Protein AF-0000000079730759 (afdb_homodimer)

InterPro domains:
  IPR029068 Glyoxalase/Bleomycin resistance protein/Dihydroxybiphenyl dioxygenase [G3DSA:3.10.180.10] (2-113)
  IPR029068 Glyoxalase/Bleomycin resistance protein/Dihydroxybiphenyl dioxygenase [SSF54593] (5-111)

Solvent-accessible surface area (backbone atoms only — not comparable to full-atom values): 12185 Å² total; per-residue (Å²): 107,40,28,37,38,34,29,37,22,69,49,49,69,62,46,53,46,46,41,38,72,73,66,66,28,44,82,62,47,82,49,90,64,29,42,28,29,32,36,82,46,22,37,43,28,41,25,64,36,95,54,59,49,43,51,46,35,48,31,42,33,42,84,36,70,67,59,41,52,52,47,45,66,74,38,51,92,43,39,76,57,71,72,42,75,39,77,87,79,35,29,39,32,34,43,28,51,47,91,80,65,20,44,31,33,44,27,19,67,74,58,92,71,76,86,132,107,42,30,38,37,34,30,37,22,70,50,48,71,62,46,52,47,44,40,37,76,72,66,66,28,44,83,63,47,81,49,90,64,30,42,29,30,30,35,83,46,22,36,41,28,42,26,63,38,95,54,58,47,42,50,45,35,48,30,43,33,42,84,36,69,68,57,43,53,53,49,45,64,74,38,49,92,44,39,77,58,72,70,43,74,38,77,87,78,37,29,41,32,34,43,29,51,47,90,80,65,20,44,31,34,43,26,19,67,73,59,92,70,76,86,130

Nearest PDB structures (foldseek):
  1r9c-assembly1_B  TM=7.526E-01  e=2.523E-07  Mesorhizobium loti
  4iag-assembly1_A-2  TM=7.381E-01  e=6.209E-07  Streptomyces pilosus
  4nb2-assembly1_A  TM=8.004E-01  e=8.565E-07  Staphylococcus aureus subsp. aureus N315
  1lqp-assembly1_B  TM=7.757E-01  e=3.527E-06  Pseudomonas aeruginosa
  3fcd-assembly1_A  TM=3.921E-01  e=2.218E-07  uncultured bacterium

Radius of gyration: 17.25 Å; Cα contacts (8 Å, |Δi|>4): 557; chains: 2; bounding box: 37×49×35 Å

Organism: NCBI:txid1457250

pLDDT: mean 98.35, std 1.17, range [90.5, 98.94]

Structure (mmCIF, N/CA/C/O backbone):
data_AF-0000000079730759-model_v1
#
loop_
_entity.id
_entity.type
_entity.pdbx_description
1 polymer 'Glyoxalase/bleomycin resistance/dioxygenase family protein'
#
loop_
_atom_site.group_PDB
_atom_site.id
_atom_site.type_symbol
_atom_site.label_atom_id
_atom_site.label_alt_id
_atom_site.label_comp_id
_atom_site.label_asym_id
_atom_site.label_entity_id
_atom_site.label_seq_id
_atom_site.pdbx_PDB_ins_code
_atom_site.Cartn_x
_atom_site.Cartn_y
_atom_site.Cartn_z
_atom_site.occupancy
_atom_site.B_iso_or_equiv
_atom_site.auth_seq_id
_atom_site.auth_comp_id
_atom_site.auth_asym_id
_atom_site.auth_atom_id
_atom_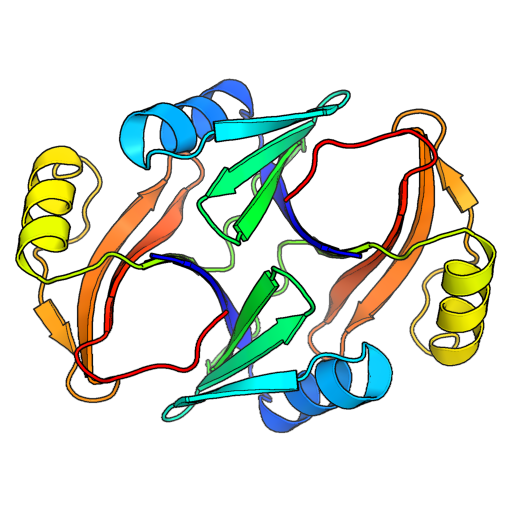site.pdbx_PDB_model_num
ATOM 1 N N . MET A 1 1 ? -1.646 3.861 15.742 1 94.31 1 MET A N 1
ATOM 2 C CA . MET A 1 1 ? -0.936 4.223 14.516 1 94.31 1 MET A CA 1
ATOM 3 C C . MET A 1 1 ? -1.104 3.145 13.453 1 94.31 1 MET A C 1
ATOM 5 O O . MET A 1 1 ? -1.323 1.976 13.781 1 94.31 1 MET A O 1
ATOM 9 N N . SER A 1 2 ? -1.241 3.457 12.18 1 98.12 2 SER A N 1
ATOM 10 C CA . SER A 1 2 ? -1.333 2.518 11.062 1 98.12 2 SER A CA 1
ATOM 11 C C . SER A 1 2 ? -0.897 3.168 9.758 1 98.12 2 SER A C 1
ATOM 13 O O . SER A 1 2 ? -0.742 4.387 9.688 1 98.12 2 SER A O 1
ATOM 15 N N . GLY A 1 3 ? -0.543 2.428 8.852 1 98.69 3 GLY A N 1
ATOM 16 C CA . GLY A 1 3 ? -0.327 2.852 7.477 1 98.69 3 GLY A CA 1
ATOM 17 C C . GLY A 1 3 ? -1.352 2.289 6.512 1 98.69 3 GLY A C 1
ATOM 18 O O . GLY A 1 3 ? -1.763 1.134 6.637 1 98.69 3 GLY A O 1
ATOM 19 N N . ILE A 1 4 ? -1.806 3.051 5.598 1 98.88 4 ILE A N 1
ATOM 20 C CA . ILE A 1 4 ? -2.795 2.676 4.594 1 98.88 4 ILE A CA 1
ATOM 21 C C . ILE A 1 4 ? -2.355 3.18 3.221 1 98.88 4 ILE A C 1
ATOM 23 O O . ILE A 1 4 ? -1.793 4.27 3.105 1 98.88 4 ILE A O 1
ATOM 27 N N . VAL A 1 5 ? -2.611 2.459 2.23 1 98.88 5 VAL A N 1
ATOM 28 C CA . VAL A 1 5 ? -2.441 2.941 0.864 1 98.88 5 VAL A CA 1
ATOM 29 C C . VAL A 1 5 ? -3.807 3.08 0.192 1 98.88 5 VAL A C 1
ATOM 31 O O . VAL A 1 5 ? -4.648 2.184 0.29 1 98.88 5 VAL A O 1
ATOM 34 N N . PHE A 1 6 ? -4.02 4.199 -0.485 1 98.88 6 PHE A N 1
ATOM 35 C CA . PHE A 1 6 ? -5.281 4.41 -1.186 1 98.88 6 PHE A CA 1
ATOM 36 C C . PHE A 1 6 ? -5.059 4.488 -2.691 1 98.88 6 PHE A C 1
ATOM 38 O O . PHE A 1 6 ? -4.082 5.082 -3.148 1 98.88 6 PHE A O 1
ATOM 45 N N . PHE A 1 7 ? -5.988 3.93 -3.398 1 98.88 7 PHE A N 1
ATOM 46 C CA . PHE A 1 7 ? -6.012 4.031 -4.855 1 98.88 7 PHE A CA 1
ATOM 47 C C . PHE A 1 7 ? -7.371 4.516 -5.344 1 98.88 7 PHE A C 1
ATOM 49 O O . PHE A 1 7 ? -8.406 4.113 -4.805 1 98.88 7 PHE A O 1
ATOM 56 N N . GLY A 1 8 ? -7.312 5.355 -6.363 1 98.81 8 GLY A N 1
ATOM 57 C CA . GLY A 1 8 ? -8.539 5.691 -7.062 1 98.81 8 GLY A CA 1
ATOM 58 C C . GLY A 1 8 ? -9.039 4.578 -7.965 1 98.81 8 GLY A C 1
ATOM 59 O O . GLY A 1 8 ? -8.242 3.842 -8.547 1 98.81 8 GLY A O 1
ATOM 60 N N . THR A 1 9 ? -10.297 4.465 -8.125 1 98.88 9 THR A N 1
ATOM 61 C CA . THR A 1 9 ? -10.93 3.52 -9.039 1 98.88 9 THR A CA 1
ATOM 62 C C . THR A 1 9 ? -12.203 4.109 -9.633 1 98.88 9 THR A C 1
ATOM 64 O O . THR A 1 9 ? -12.859 4.938 -9.008 1 98.88 9 THR A O 1
ATOM 67 N N . THR A 1 10 ? -12.562 3.668 -10.812 1 98.75 10 THR A N 1
ATOM 68 C CA . THR A 1 10 ? -13.781 4.141 -11.461 1 98.75 10 THR A CA 1
ATOM 69 C C . THR A 1 10 ? -14.953 3.207 -11.164 1 98.75 10 THR A C 1
ATOM 71 O O . THR A 1 10 ? -16.109 3.527 -11.469 1 98.75 10 THR A O 1
ATOM 74 N N . ASP A 1 11 ? -14.695 2.055 -10.625 1 98.75 11 ASP A N 1
ATOM 75 C CA . ASP A 1 11 ? -15.719 1.065 -10.297 1 98.75 11 ASP A CA 1
ATOM 76 C C . ASP A 1 11 ? -15.406 0.364 -8.977 1 98.75 11 ASP A C 1
ATOM 78 O O . ASP A 1 11 ? -14.922 -0.77 -8.969 1 98.75 11 ASP A O 1
ATOM 82 N N . ARG A 1 12 ? -15.805 1.007 -7.91 1 98.81 12 ARG A N 1
ATOM 83 C CA . ARG A 1 12 ? -15.438 0.578 -6.562 1 98.81 12 ARG A CA 1
ATOM 84 C C . ARG A 1 12 ? -16.047 -0.779 -6.238 1 98.81 12 ARG A C 1
ATOM 86 O O . ARG A 1 12 ? -15.383 -1.653 -5.684 1 98.81 12 ARG A O 1
ATOM 93 N N . ALA A 1 13 ? -17.281 -0.963 -6.602 1 98.81 13 ALA A N 1
ATOM 94 C CA . ALA A 1 13 ? -17.953 -2.225 -6.305 1 98.81 13 ALA A CA 1
ATOM 95 C C . ALA A 1 13 ? -17.219 -3.402 -6.93 1 98.81 13 ALA A C 1
ATOM 97 O O . ALA A 1 13 ? -17 -4.426 -6.277 1 98.81 13 ALA A O 1
ATOM 98 N N . ARG A 1 14 ? -16.797 -3.266 -8.172 1 98.81 14 ARG A N 1
ATOM 99 C CA . ARG A 1 14 ? -16.125 -4.332 -8.914 1 98.81 14 ARG A CA 1
ATOM 100 C C . ARG A 1 14 ? -14.766 -4.656 -8.32 1 98.81 14 ARG A C 1
ATOM 102 O O . ARG A 1 14 ? -14.414 -5.824 -8.156 1 98.81 14 ARG A O 1
ATOM 109 N N . ILE A 1 15 ? -13.969 -3.656 -7.98 1 98.88 15 ILE A N 1
ATOM 110 C CA . ILE A 1 15 ? -12.617 -3.881 -7.48 1 98.88 15 ILE A CA 1
ATOM 111 C C . ILE A 1 15 ? -12.68 -4.457 -6.066 1 98.88 15 ILE A C 1
ATOM 113 O O . ILE A 1 15 ? -11.906 -5.352 -5.719 1 98.88 15 ILE A O 1
ATOM 117 N N . VAL A 1 16 ? -13.586 -3.957 -5.234 1 98.88 16 VAL A N 1
ATOM 118 C CA . VAL A 1 16 ? -13.75 -4.465 -3.877 1 98.88 16 VAL A CA 1
ATOM 119 C C . VAL A 1 16 ? -14.172 -5.93 -3.92 1 98.88 16 VAL A C 1
ATOM 121 O O . VAL A 1 16 ? -13.633 -6.762 -3.186 1 98.88 16 VAL A O 1
ATOM 124 N N . GLU A 1 17 ? -15.094 -6.23 -4.812 1 98.88 17 GLU A N 1
ATOM 125 C CA . GLU A 1 17 ? -15.539 -7.613 -4.973 1 98.88 17 GLU A CA 1
ATOM 126 C C . GLU A 1 17 ? -14.383 -8.523 -5.371 1 98.88 17 GLU A C 1
ATOM 128 O O . GLU A 1 17 ? -14.242 -9.633 -4.844 1 98.88 17 GLU A O 1
ATOM 133 N N . PHE A 1 18 ? -13.578 -8.07 -6.25 1 98.94 18 PHE A N 1
ATOM 134 C CA . PHE A 1 18 ? -12.445 -8.859 -6.711 1 98.94 18 PHE A CA 1
ATOM 135 C C . PHE A 1 18 ? -11.5 -9.188 -5.559 1 98.94 18 PHE A C 1
ATOM 137 O O . PHE A 1 18 ? -11.164 -10.352 -5.332 1 98.94 18 PHE A O 1
ATOM 144 N N . TYR A 1 19 ? -11.094 -8.203 -4.785 1 98.94 19 TYR A N 1
ATOM 145 C CA . TYR A 1 19 ? -10.109 -8.414 -3.73 1 98.94 19 TYR A CA 1
ATOM 146 C C . TYR A 1 19 ? -10.703 -9.219 -2.582 1 98.94 19 TYR A C 1
ATOM 148 O O . TYR A 1 19 ? -10 -10 -1.936 1 98.94 19 TYR A O 1
ATOM 156 N N . THR A 1 20 ? -12.039 -9.07 -2.324 1 98.94 20 THR A N 1
ATOM 157 C CA . THR A 1 20 ? -12.641 -9.789 -1.209 1 98.94 20 THR A CA 1
ATOM 158 C C . THR A 1 20 ? -12.953 -11.234 -1.599 1 98.94 20 THR A C 1
ATOM 160 O O . THR A 1 20 ? -12.727 -12.156 -0.813 1 98.94 20 THR A O 1
ATOM 163 N N . GLU A 1 21 ? -13.352 -11.461 -2.842 1 98.62 21 GLU A N 1
ATOM 164 C CA . GLU A 1 21 ? -13.82 -12.781 -3.236 1 98.62 21 GLU A CA 1
ATOM 165 C C . GLU A 1 21 ? -12.688 -13.617 -3.828 1 98.62 21 GLU A C 1
ATOM 167 O O . GLU A 1 21 ? -12.695 -14.844 -3.729 1 98.62 21 GLU A O 1
ATOM 172 N N . ARG A 1 22 ? -11.711 -12.906 -4.426 1 98.56 22 ARG A N 1
ATOM 173 C CA . ARG A 1 22 ? -10.711 -13.656 -5.184 1 98.56 22 ARG A CA 1
ATOM 174 C C . ARG A 1 22 ? -9.375 -13.68 -4.453 1 98.56 22 ARG A C 1
ATOM 176 O O . ARG A 1 22 ? -8.586 -14.609 -4.613 1 98.56 22 ARG A O 1
ATOM 183 N N . LEU A 1 23 ? -9.148 -12.641 -3.629 1 98.69 23 LEU A N 1
ATOM 184 C CA . LEU A 1 23 ? -7.832 -12.547 -3.004 1 98.69 23 LEU A CA 1
ATOM 185 C C . LEU A 1 23 ? -7.949 -12.562 -1.483 1 98.69 23 LEU A C 1
ATOM 187 O O . LEU A 1 23 ? -6.98 -12.281 -0.777 1 98.69 23 LEU A O 1
ATOM 191 N N . ASP A 1 24 ? -9.117 -12.789 -0.923 1 98.44 24 ASP A N 1
ATOM 192 C CA . ASP A 1 24 ? -9.398 -13.102 0.476 1 98.44 24 ASP A CA 1
ATOM 193 C C . ASP A 1 24 ? -9.156 -11.883 1.369 1 98.44 24 ASP A C 1
ATOM 195 O O . ASP A 1 24 ? -8.742 -12.031 2.521 1 98.44 24 ASP A O 1
ATOM 199 N N . PHE A 1 25 ? -9.266 -10.711 0.785 1 98.81 25 PHE A N 1
ATOM 200 C CA . PHE A 1 25 ? -9.328 -9.523 1.629 1 98.81 25 PHE A CA 1
ATOM 201 C C . PHE A 1 25 ? -10.672 -9.445 2.35 1 98.81 25 PHE A C 1
ATOM 203 O O . PHE A 1 25 ? -11.617 -10.133 1.982 1 98.81 25 PHE A O 1
ATOM 210 N N . SER A 1 26 ? -10.719 -8.633 3.434 1 98.75 26 SER A N 1
ATOM 211 C CA . SER A 1 26 ? -11.969 -8.305 4.121 1 98.75 26 SER A CA 1
ATOM 212 C C . SER A 1 26 ? -12.156 -6.797 4.238 1 98.75 26 SER A C 1
ATOM 214 O O . SER A 1 26 ? -11.18 -6.039 4.172 1 98.75 26 SER A O 1
ATOM 216 N N . VAL A 1 27 ? -13.367 -6.371 4.383 1 98.81 27 VAL A N 1
ATOM 217 C CA . VAL A 1 27 ? -13.625 -4.953 4.586 1 98.81 27 VAL A CA 1
ATOM 218 C C . VAL A 1 27 ? -13.227 -4.547 6.004 1 98.81 27 VAL A C 1
ATOM 220 O O . VAL A 1 27 ? -13.719 -5.117 6.98 1 98.81 27 VAL A O 1
ATOM 223 N N . TRP A 1 28 ? -12.375 -3.654 6.102 1 98.81 28 TRP A N 1
ATOM 224 C CA . TRP A 1 28 ? -11.938 -3.125 7.391 1 98.81 28 TRP A CA 1
ATOM 225 C C . TRP A 1 28 ? -12.797 -1.93 7.801 1 98.81 28 TRP A C 1
ATOM 227 O O . TRP A 1 28 ? -13.297 -1.873 8.93 1 98.81 28 TRP A O 1
ATOM 237 N N . LEU A 1 29 ? -13.031 -1.01 6.867 1 98.56 29 LEU A N 1
ATOM 238 C CA . LEU A 1 29 ? -13.781 0.215 7.133 1 98.56 29 LEU A CA 1
ATOM 239 C C . LEU A 1 29 ? -14.445 0.731 5.867 1 98.56 29 LEU A C 1
ATOM 241 O O . LEU A 1 29 ? -13.812 0.804 4.809 1 98.56 29 LEU A O 1
ATOM 245 N N . GLU A 1 30 ? -15.719 1.038 5.953 1 98.12 30 GLU A N 1
ATOM 246 C CA . GLU A 1 30 ? -16.438 1.697 4.871 1 98.12 30 GLU A CA 1
ATOM 247 C C . GLU A 1 30 ? -16.547 3.199 5.113 1 98.12 30 GLU A C 1
ATOM 249 O O . GLU A 1 30 ? -16.891 3.633 6.215 1 98.12 30 GLU A O 1
ATOM 254 N N . GLN A 1 31 ? -16.188 3.949 4.152 1 97.44 31 GLN A N 1
ATOM 255 C CA . GLN A 1 31 ? -16.344 5.398 4.164 1 97.44 31 GLN A CA 1
ATOM 256 C C . GLN A 1 31 ? -17.094 5.883 2.924 1 97.44 31 GLN A C 1
ATOM 258 O O . GLN A 1 31 ? -17.281 5.129 1.968 1 97.44 31 GLN A O 1
ATOM 263 N N . PRO A 1 32 ? -17.641 7.082 3.01 1 97 32 PRO A N 1
ATOM 264 C CA . PRO A 1 32 ? -18.312 7.586 1.815 1 97 32 PRO A CA 1
ATOM 265 C C . PRO A 1 32 ? -17.422 7.57 0.575 1 97 32 PRO A C 1
ATOM 267 O O . PRO A 1 32 ? -16.406 8.273 0.531 1 97 32 PRO A O 1
ATOM 270 N N . GLY A 1 33 ? -17.75 6.684 -0.427 1 98.06 33 GLY A N 1
ATOM 271 C CA . GLY A 1 33 ? -17.031 6.633 -1.69 1 98.06 33 GLY A CA 1
ATOM 272 C C . GLY A 1 33 ? -15.703 5.918 -1.589 1 98.06 33 GLY A C 1
ATOM 273 O O . GLY A 1 33 ? -14.883 5.992 -2.508 1 98.06 33 GLY A O 1
ATOM 274 N N . CYS A 1 34 ? -15.469 5.281 -0.5 1 98.75 34 CYS A N 1
ATOM 275 C CA . CYS A 1 34 ? -14.172 4.645 -0.282 1 98.75 34 CYS A CA 1
ATOM 276 C C . CYS A 1 34 ? -14.312 3.41 0.597 1 98.75 34 CYS A C 1
ATOM 278 O O . CYS A 1 34 ? -15.008 3.441 1.613 1 98.75 34 CYS A O 1
ATOM 280 N N . THR A 1 35 ? -13.742 2.291 0.22 1 98.88 35 THR A N 1
ATOM 281 C CA . THR A 1 35 ? -13.703 1.061 1.004 1 98.88 35 THR A CA 1
ATOM 282 C C . THR A 1 35 ? -12.266 0.673 1.335 1 98.88 35 THR A C 1
ATOM 284 O O . THR A 1 35 ? -11.445 0.502 0.435 1 98.88 35 THR A O 1
ATOM 287 N N . ILE A 1 36 ? -11.938 0.605 2.586 1 98.94 36 ILE A N 1
ATOM 288 C CA . ILE A 1 36 ? -10.617 0.151 3.018 1 98.94 36 ILE A CA 1
ATOM 289 C C . ILE A 1 36 ? -10.664 -1.344 3.326 1 98.94 36 ILE A C 1
ATOM 291 O O . ILE A 1 36 ? -11.453 -1.788 4.16 1 98.94 36 ILE A O 1
ATOM 295 N N . LEU A 1 37 ? -9.836 -2.074 2.682 1 98.94 37 LEU A N 1
ATOM 296 C CA . LEU A 1 37 ? -9.734 -3.521 2.838 1 98.94 37 LEU A CA 1
ATOM 297 C C . LEU A 1 37 ? -8.516 -3.896 3.664 1 98.94 37 LEU A C 1
ATOM 299 O O . LEU A 1 37 ? -7.551 -3.131 3.738 1 98.94 37 LEU A O 1
ATOM 303 N N . GLU A 1 38 ? -8.609 -5.074 4.25 1 98.88 38 GLU A N 1
ATOM 304 C CA . GLU A 1 38 ? -7.52 -5.621 5.059 1 98.88 38 GLU A CA 1
ATOM 305 C C . GLU A 1 38 ? -7.113 -7.008 4.57 1 98.88 38 GLU A C 1
ATOM 307 O O . GLU A 1 38 ? -7.969 -7.844 4.273 1 98.88 38 GLU A O 1
ATOM 312 N N . TYR A 1 39 ? -5.902 -7.215 4.371 1 98.75 39 TYR A N 1
ATOM 313 C CA . TYR A 1 39 ? -5.277 -8.523 4.234 1 98.75 39 TYR A CA 1
ATOM 314 C C . TYR A 1 39 ? -4.082 -8.664 5.172 1 98.75 39 TYR A C 1
ATOM 316 O O . TYR A 1 39 ? -3.014 -8.109 4.91 1 98.75 39 TYR A O 1
ATOM 324 N N . ASP A 1 40 ? -4.285 -9.461 6.242 1 97.94 40 ASP A N 1
ATOM 325 C CA . ASP A 1 40 ? -3.258 -9.578 7.273 1 97.94 40 ASP A CA 1
ATOM 326 C C . ASP A 1 40 ? -2.82 -8.203 7.777 1 97.94 40 ASP A C 1
ATOM 328 O O . ASP A 1 40 ? -3.635 -7.445 8.305 1 97.94 40 ASP A O 1
ATOM 332 N N . ASN A 1 41 ? -1.608 -7.793 7.465 1 98.5 41 ASN A N 1
ATOM 333 C CA . ASN A 1 41 ? -1.093 -6.516 7.945 1 98.5 41 ASN A CA 1
ATOM 334 C C . ASN A 1 41 ? -1.514 -5.367 7.035 1 98.5 41 ASN A C 1
ATOM 336 O O . ASN A 1 41 ? -1.432 -4.199 7.426 1 98.5 41 ASN A O 1
ATOM 340 N N . LEU A 1 42 ? -1.905 -5.598 5.859 1 98.88 42 LEU A N 1
ATOM 341 C CA . LEU A 1 42 ? -2.031 -4.586 4.816 1 98.88 42 LEU A CA 1
ATOM 342 C C . LEU A 1 42 ? -3.426 -3.971 4.82 1 98.88 42 LEU A C 1
ATOM 344 O O . LEU A 1 42 ? -4.426 -4.688 4.793 1 98.88 42 LEU A O 1
ATOM 348 N N . LEU A 1 43 ? -3.461 -2.693 4.883 1 98.94 43 LEU A N 1
ATOM 349 C CA . LEU A 1 43 ? -4.672 -1.925 4.617 1 98.94 43 LEU A CA 1
ATOM 350 C C . LEU A 1 43 ? -4.574 -1.199 3.281 1 98.94 43 LEU A C 1
ATOM 352 O O . LEU A 1 43 ? -3.609 -0.47 3.035 1 98.94 43 LEU A O 1
ATOM 356 N N . VAL A 1 44 ? -5.582 -1.436 2.428 1 98.94 44 VAL A N 1
ATOM 357 C CA . VAL A 1 44 ? -5.637 -0.763 1.134 1 98.94 44 VAL A CA 1
ATOM 358 C C . VAL A 1 44 ? -7.047 -0.231 0.888 1 98.94 44 VAL A C 1
ATOM 360 O O . VAL A 1 44 ? -8.023 -0.966 1.027 1 98.94 44 VAL A O 1
ATOM 363 N N . GLY A 1 45 ? -7.105 0.994 0.566 1 98.94 45 GLY A N 1
ATOM 364 C CA . GLY A 1 45 ? -8.383 1.623 0.261 1 98.94 45 GLY A CA 1
ATOM 365 C C . GLY A 1 45 ? -8.594 1.84 -1.225 1 98.94 45 GLY A C 1
ATOM 366 O O . GLY A 1 45 ? -7.672 2.217 -1.945 1 98.94 45 GLY A O 1
ATOM 367 N N . PHE A 1 46 ? -9.766 1.556 -1.659 1 98.94 46 PHE A N 1
ATOM 368 C CA . PHE A 1 46 ? -10.203 1.889 -3.01 1 98.94 46 PHE A CA 1
ATOM 369 C C . PHE A 1 46 ? -11.289 2.963 -2.979 1 98.94 46 PHE A C 1
ATOM 371 O O . PHE A 1 46 ? -12.352 2.762 -2.395 1 98.94 46 PHE A O 1
ATOM 378 N N . CYS A 1 47 ? -11.039 4.098 -3.611 1 98.81 47 CYS A N 1
ATOM 379 C CA . CYS A 1 47 ? -11.906 5.262 -3.551 1 98.81 47 CYS A CA 1
ATOM 380 C C . CYS A 1 47 ? -12.398 5.652 -4.941 1 98.81 47 CYS A C 1
ATOM 382 O O . CYS A 1 47 ? -11.625 5.645 -5.898 1 98.81 47 CYS A O 1
ATOM 384 N N . GLU A 1 48 ? -13.617 6.016 -5.023 1 98.69 48 GLU A N 1
ATOM 385 C CA . GLU A 1 48 ? -14.195 6.434 -6.297 1 98.69 48 GLU A CA 1
ATOM 386 C C . GLU A 1 48 ? -13.516 7.691 -6.832 1 98.69 48 GLU A C 1
ATOM 388 O O . GLU A 1 48 ? -13.414 8.695 -6.121 1 98.69 48 GLU A O 1
ATOM 393 N N . ARG A 1 49 ? -13.008 7.531 -8.008 1 98.56 49 ARG A N 1
ATOM 394 C CA . ARG A 1 49 ? -12.398 8.641 -8.734 1 98.56 49 ARG A CA 1
ATOM 395 C C . ARG A 1 49 ? -12.781 8.609 -10.211 1 98.56 49 ARG A C 1
ATOM 397 O O . ARG A 1 49 ? -13.438 7.664 -10.664 1 98.56 49 ARG A O 1
ATOM 404 N N . GLU A 1 50 ? -12.422 9.664 -10.961 1 98.19 50 GLU A N 1
ATOM 405 C CA . GLU A 1 50 ? -12.734 9.773 -12.383 1 98.19 50 GLU A CA 1
ATOM 406 C C . GLU A 1 50 ? -11.867 8.836 -13.219 1 98.19 50 GLU A C 1
ATOM 408 O O . GLU A 1 50 ? -12.234 8.461 -14.328 1 98.19 50 GLU A O 1
ATOM 413 N N . ALA A 1 51 ? -10.695 8.508 -12.695 1 98.38 51 ALA A N 1
ATOM 414 C CA . ALA A 1 51 ? -9.781 7.57 -13.336 1 98.38 51 ALA A CA 1
ATOM 415 C C . ALA A 1 51 ? -9.211 6.578 -12.328 1 98.38 51 ALA A C 1
ATOM 417 O O . ALA A 1 51 ? -8.938 6.941 -11.18 1 98.38 51 ALA A O 1
ATOM 418 N N . SER A 1 52 ? -8.961 5.344 -12.836 1 98.81 52 SER A N 1
ATOM 419 C CA . SER A 1 52 ? -8.352 4.344 -11.969 1 98.81 52 SER A CA 1
ATOM 420 C C . SER A 1 52 ? -6.84 4.543 -11.875 1 98.81 52 SER A C 1
ATOM 422 O O . SER A 1 52 ? -6.188 4.852 -12.875 1 98.81 52 SER A O 1
ATOM 424 N N . GLU A 1 53 ? -6.312 4.398 -10.727 1 98.81 53 GLU A N 1
ATOM 425 C CA . GLU A 1 53 ? -4.875 4.375 -10.492 1 98.81 53 GLU A CA 1
ATOM 426 C C . GLU A 1 53 ? -4.344 2.945 -10.453 1 98.81 53 GLU A C 1
ATOM 428 O O . GLU A 1 53 ? -4.809 2.127 -9.656 1 98.81 53 GLU A O 1
ATOM 433 N N . THR A 1 54 ? -3.344 2.68 -11.336 1 98.69 54 THR A N 1
ATOM 434 C CA . THR A 1 54 ? -2.99 1.275 -11.516 1 98.69 54 THR A CA 1
ATOM 435 C C . THR A 1 54 ? -1.487 1.069 -11.344 1 98.69 54 THR A C 1
ATOM 437 O O . THR A 1 54 ? -0.982 -0.04 -11.523 1 98.69 54 THR A O 1
ATOM 440 N N . GLU A 1 55 ? -0.797 2.172 -10.992 1 98.75 55 GLU A N 1
ATOM 441 C CA . GLU A 1 55 ? 0.612 2 -10.656 1 98.75 55 GLU A CA 1
ATOM 442 C C . GLU A 1 55 ? 0.775 1.362 -9.281 1 98.75 55 GLU A C 1
ATOM 444 O O . GLU A 1 55 ? -0.01 1.63 -8.367 1 98.75 55 GLU A O 1
ATOM 449 N N . GLY A 1 56 ? 1.888 0.609 -9.156 1 98.38 56 GLY A N 1
ATOM 450 C CA . GLY A 1 56 ? 2.15 -0.163 -7.953 1 98.38 56 GLY A CA 1
ATOM 451 C C . GLY A 1 56 ? 1.741 -1.619 -8.078 1 98.38 56 GLY A C 1
ATOM 452 O O . GLY A 1 56 ? 0.893 -1.962 -8.906 1 98.38 56 GLY A O 1
ATOM 453 N N . LEU A 1 57 ? 2.307 -2.445 -7.301 1 98.75 57 LEU A N 1
ATOM 454 C CA . LEU A 1 57 ? 2.07 -3.883 -7.273 1 98.75 57 LEU A CA 1
ATOM 455 C C . LEU A 1 57 ? 1.58 -4.328 -5.898 1 98.75 57 LEU A C 1
ATOM 457 O O . LEU A 1 57 ? 2.307 -4.215 -4.91 1 98.75 57 LEU A O 1
ATOM 461 N N . LEU A 1 58 ? 0.323 -4.734 -5.844 1 98.88 58 LEU A N 1
ATOM 462 C CA . LEU A 1 58 ? -0.197 -5.316 -4.613 1 98.88 58 LEU A CA 1
ATOM 463 C C . LEU A 1 58 ? 0.193 -6.785 -4.496 1 98.88 58 LEU A C 1
ATOM 465 O O . LEU A 1 58 ? -0.128 -7.586 -5.375 1 98.88 58 LEU A O 1
ATOM 469 N N . THR A 1 59 ? 0.878 -7.117 -3.461 1 98.94 59 THR A N 1
ATOM 470 C CA . THR A 1 59 ? 1.423 -8.461 -3.305 1 98.94 59 THR A CA 1
ATOM 471 C C . THR A 1 59 ? 0.856 -9.133 -2.059 1 98.94 59 THR A C 1
ATOM 473 O O . THR A 1 59 ? 0.899 -8.562 -0.965 1 98.94 59 THR A O 1
ATOM 476 N N . VAL A 1 60 ? 0.311 -10.281 -2.242 1 98.88 60 VAL A N 1
ATOM 477 C CA . VAL A 1 60 ? -0.055 -11.141 -1.123 1 98.88 60 VAL A CA 1
ATOM 478 C C . VAL A 1 60 ? 1.007 -12.219 -0.936 1 98.88 60 VAL A C 1
ATOM 480 O O . VAL A 1 60 ? 1.386 -12.898 -1.893 1 98.88 60 VAL A O 1
ATOM 483 N N . VAL A 1 61 ? 1.453 -12.344 0.28 1 98.88 61 VAL A N 1
ATOM 484 C CA . VAL A 1 61 ? 2.473 -13.328 0.625 1 98.88 61 VAL A CA 1
ATOM 485 C C . VAL A 1 61 ? 1.836 -14.484 1.394 1 98.88 61 VAL A C 1
ATOM 487 O O . VAL A 1 61 ? 1.23 -14.281 2.449 1 98.88 61 VAL A O 1
ATOM 490 N N . LEU A 1 62 ? 1.992 -15.656 0.814 1 98.75 62 LEU A N 1
ATOM 491 C CA . LEU A 1 62 ? 1.4 -16.859 1.4 1 98.75 62 LEU A CA 1
ATOM 492 C C . LEU A 1 62 ? 2.461 -17.703 2.105 1 98.75 62 LEU A C 1
ATOM 494 O O . LEU A 1 62 ? 3.643 -17.344 2.098 1 98.75 62 LEU A O 1
ATOM 498 N N . ASP A 1 63 ? 2.045 -18.781 2.717 1 97.88 63 ASP A N 1
ATOM 499 C CA . ASP A 1 63 ? 2.885 -19.516 3.652 1 97.88 63 ASP A CA 1
ATOM 500 C C . ASP A 1 63 ? 3.914 -20.375 2.914 1 97.88 63 ASP A C 1
ATOM 502 O O . ASP A 1 63 ? 5.016 -20.594 3.416 1 97.88 63 ASP A O 1
ATOM 506 N N . ASP A 1 64 ? 3.436 -20.875 1.755 1 98.44 64 ASP A N 1
ATOM 507 C CA . ASP A 1 64 ? 4.305 -21.859 1.095 1 98.44 64 ASP A CA 1
ATOM 508 C C . ASP A 1 64 ? 3.939 -22 -0.38 1 98.44 64 ASP A C 1
ATOM 510 O O . ASP A 1 64 ? 2.967 -21.406 -0.848 1 98.44 64 ASP A O 1
ATOM 514 N N . ARG A 1 65 ? 4.723 -22.812 -1.108 1 98.62 65 ARG A N 1
ATOM 515 C CA . ARG A 1 65 ? 4.566 -23.016 -2.545 1 98.62 65 ARG A CA 1
ATOM 516 C C . ARG A 1 65 ? 3.217 -23.656 -2.867 1 98.62 65 ARG A C 1
ATOM 518 O O . ARG A 1 65 ? 2.564 -23.266 -3.842 1 98.62 65 ARG A O 1
ATOM 525 N N . GLU A 1 66 ? 2.82 -24.594 -2.09 1 98.75 66 GLU A N 1
ATOM 526 C CA . GLU A 1 66 ? 1.572 -25.312 -2.338 1 98.75 66 GLU A CA 1
ATOM 527 C C . GLU A 1 66 ? 0.375 -24.359 -2.295 1 98.75 66 GLU A C 1
ATOM 529 O O . GLU A 1 66 ? -0.533 -24.469 -3.123 1 98.75 66 GLU A O 1
ATOM 534 N N . THR A 1 67 ? 0.389 -23.484 -1.308 1 98.81 67 THR A N 1
ATOM 535 C CA . THR A 1 67 ? -0.709 -22.531 -1.203 1 98.81 67 THR A CA 1
ATOM 536 C C . THR A 1 67 ? -0.699 -21.578 -2.385 1 98.81 67 THR A C 1
ATOM 538 O O . THR A 1 67 ? -1.757 -21.172 -2.877 1 98.81 67 THR A O 1
ATOM 541 N N . VAL A 1 68 ? 0.528 -21.156 -2.842 1 98.88 68 VAL A N 1
ATOM 542 C CA . VAL A 1 68 ? 0.633 -20.328 -4.035 1 98.88 68 VAL A CA 1
ATOM 543 C C . VAL A 1 68 ? 0.024 -21.047 -5.23 1 98.88 68 VAL A C 1
ATOM 545 O O . VAL A 1 68 ? -0.742 -20.469 -6 1 98.88 68 VAL A O 1
ATOM 548 N N . ASP A 1 69 ? 0.336 -22.344 -5.383 1 98.88 69 ASP A N 1
ATOM 549 C CA . ASP A 1 69 ? -0.21 -23.141 -6.477 1 98.88 69 ASP A CA 1
ATOM 550 C C . ASP A 1 69 ? -1.734 -23.203 -6.402 1 98.88 69 ASP A C 1
ATOM 552 O O . ASP A 1 69 ? -2.414 -23.078 -7.426 1 98.88 69 ASP A O 1
ATOM 556 N N . ALA A 1 70 ? -2.254 -23.391 -5.246 1 98.81 70 ALA A N 1
ATOM 557 C CA . ALA A 1 70 ? -3.701 -23.453 -5.062 1 98.81 70 ALA A CA 1
ATOM 558 C C . ALA A 1 70 ? -4.363 -22.141 -5.469 1 98.81 70 ALA A C 1
ATOM 560 O O . ALA A 1 70 ? -5.43 -22.141 -6.09 1 98.81 70 ALA A O 1
ATOM 561 N N . TRP A 1 71 ? -3.695 -21.016 -5.062 1 98.75 71 TRP A N 1
ATOM 562 C CA . TRP A 1 71 ? -4.234 -19.719 -5.445 1 98.75 71 TRP A CA 1
ATOM 563 C C . TRP A 1 71 ? -4.164 -19.516 -6.953 1 98.75 71 TRP A C 1
ATOM 565 O O . TRP A 1 71 ? -5.051 -18.906 -7.547 1 98.75 71 TRP A O 1
ATOM 575 N N . HIS A 1 72 ? -3.102 -19.984 -7.539 1 98.81 72 HIS A N 1
ATOM 576 C CA . HIS A 1 72 ? -3.002 -19.891 -8.992 1 98.81 72 HIS A CA 1
ATOM 577 C C . HIS A 1 72 ? -4.148 -20.625 -9.672 1 98.81 72 HIS A C 1
ATOM 579 O O . HIS A 1 72 ? -4.723 -20.125 -10.641 1 98.81 72 HIS A O 1
ATOM 585 N N . ASP A 1 73 ? -4.477 -21.797 -9.164 1 98.56 73 ASP A N 1
ATOM 586 C CA . ASP A 1 73 ? -5.598 -22.547 -9.711 1 98.56 73 ASP A CA 1
ATOM 587 C C . ASP A 1 73 ? -6.895 -21.75 -9.617 1 98.56 73 ASP A C 1
ATOM 589 O O . ASP A 1 73 ? -7.68 -21.703 -10.562 1 98.56 73 ASP A O 1
ATOM 593 N N . ARG A 1 74 ? -7.051 -21.078 -8.523 1 97.94 74 ARG A N 1
ATOM 594 C CA . ARG A 1 74 ? -8.242 -20.281 -8.258 1 97.94 74 ARG A CA 1
ATOM 595 C C . ARG A 1 74 ? -8.281 -19.031 -9.133 1 97.94 74 ARG A C 1
ATOM 597 O O . ARG A 1 74 ? -9.352 -18.547 -9.492 1 97.94 74 ARG A O 1
ATOM 604 N N . LEU A 1 75 ? 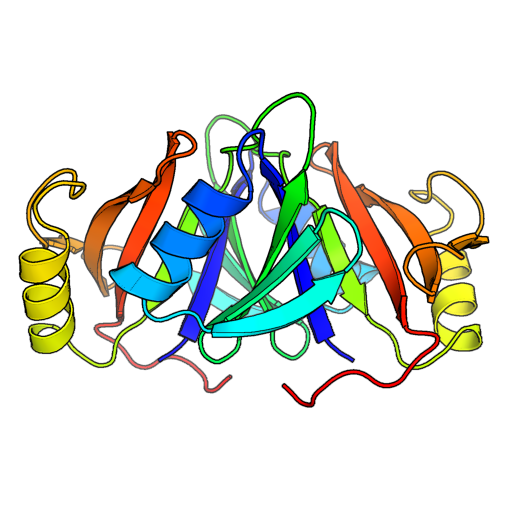-7.129 -18.531 -9.469 1 98.62 75 LEU A N 1
ATOM 605 C CA . LEU A 1 75 ? -7 -17.234 -10.133 1 98.62 75 LEU A CA 1
ATOM 606 C C . LEU A 1 75 ? -6.566 -17.406 -11.586 1 98.62 75 LEU A C 1
ATOM 608 O O . LEU A 1 75 ? -6.07 -16.469 -12.203 1 98.62 75 LEU A O 1
ATOM 612 N N . ASP A 1 76 ? -6.73 -18.594 -12.109 1 97.62 76 ASP A N 1
ATOM 613 C CA . ASP A 1 76 ? -6.211 -18.969 -13.422 1 97.62 76 ASP A CA 1
ATOM 614 C C . ASP A 1 76 ? -6.734 -18.031 -14.508 1 97.62 76 ASP A C 1
ATOM 616 O O . ASP A 1 76 ? -6.016 -17.703 -15.461 1 97.62 76 ASP A O 1
ATOM 620 N N . ASP A 1 77 ? -7.895 -17.562 -14.375 1 98.31 77 ASP A N 1
ATOM 621 C CA . ASP A 1 77 ? -8.555 -16.734 -15.391 1 98.31 77 ASP A CA 1
ATOM 622 C C . ASP A 1 77 ? -7.91 -15.359 -15.492 1 98.31 77 ASP A C 1
ATOM 624 O O . ASP A 1 77 ? -8.055 -14.672 -16.5 1 98.31 77 ASP A O 1
ATOM 628 N N . VAL A 1 78 ? -7.156 -14.859 -14.453 1 98.56 78 VAL A N 1
ATOM 629 C CA . VAL A 1 78 ? -6.582 -13.516 -14.453 1 98.56 78 VAL A CA 1
ATOM 630 C C . VAL A 1 78 ? -5.07 -13.602 -14.273 1 98.56 78 VAL A C 1
ATOM 632 O O . VAL A 1 78 ? -4.379 -12.578 -14.281 1 98.56 78 VAL A O 1
ATOM 635 N N . ALA A 1 79 ? -4.523 -14.828 -14.133 1 98.75 79 ALA A N 1
ATOM 636 C CA . ALA A 1 79 ? -3.086 -15.023 -13.969 1 98.75 79 ALA A CA 1
ATOM 637 C C . ALA A 1 79 ? -2.348 -14.805 -15.289 1 98.75 79 ALA A C 1
ATOM 639 O O . ALA A 1 79 ? -2.848 -15.164 -16.359 1 98.75 79 ALA A O 1
ATOM 640 N N . GLU A 1 80 ? -1.143 -14.188 -15.258 1 98.31 80 GLU A N 1
ATOM 641 C CA . GLU A 1 80 ? -0.323 -13.906 -16.438 1 98.31 80 GLU A CA 1
ATOM 642 C C . GLU A 1 80 ? 0.652 -15.047 -16.719 1 98.31 80 GLU A C 1
ATOM 644 O O . GLU A 1 80 ? 1.519 -14.938 -17.578 1 98.31 80 GLU A O 1
ATOM 649 N N . GLY A 1 81 ? 0.544 -16.234 -16.234 1 98.06 81 GLY A N 1
ATOM 650 C CA . GLY A 1 81 ? 1.442 -17.375 -16.359 1 98.06 81 GLY A CA 1
ATOM 651 C C . GLY A 1 81 ? 1.487 -18.234 -15.102 1 98.06 81 GLY A C 1
ATOM 652 O O . GLY A 1 81 ? 0.846 -17.906 -14.102 1 98.06 81 GLY A O 1
ATOM 653 N N . PRO A 1 82 ? 2.246 -19.234 -15.164 1 98.5 82 PRO A N 1
ATOM 654 C CA . PRO A 1 82 ? 2.348 -20.125 -14 1 98.5 82 PRO A CA 1
ATOM 655 C C . PRO A 1 82 ? 3.271 -19.578 -12.922 1 98.5 82 PRO A C 1
ATOM 657 O O . PRO A 1 82 ? 4.109 -18.719 -13.195 1 98.5 82 PRO A O 1
ATOM 660 N N . PRO A 1 83 ? 3.045 -20.109 -11.703 1 98.81 83 PRO A N 1
ATOM 661 C CA . PRO A 1 83 ? 4.031 -19.734 -10.68 1 98.81 83 PRO A CA 1
ATOM 662 C C . PRO A 1 83 ? 5.445 -20.188 -11.047 1 98.81 83 PRO A C 1
ATOM 664 O O . PRO A 1 83 ? 5.629 -21.25 -11.648 1 98.81 83 PRO A O 1
ATOM 667 N N . THR A 1 84 ? 6.352 -19.375 -10.711 1 98.75 84 THR A N 1
ATOM 668 C CA . THR A 1 84 ? 7.754 -19.688 -10.984 1 98.75 84 THR A CA 1
ATOM 669 C C . THR A 1 84 ? 8.648 -19.188 -9.852 1 98.75 84 THR A C 1
ATOM 671 O O . THR A 1 84 ? 8.25 -18.297 -9.086 1 98.75 84 THR A O 1
ATOM 674 N N . GLU A 1 85 ? 9.805 -19.781 -9.75 1 98.56 85 GLU A N 1
ATOM 675 C CA . GLU A 1 85 ? 10.789 -19.328 -8.773 1 98.56 85 GLU A CA 1
ATOM 676 C C . GLU A 1 85 ? 11.586 -18.141 -9.32 1 98.56 85 GLU A C 1
ATOM 678 O O . GLU A 1 85 ? 11.961 -18.141 -10.492 1 98.56 85 GLU A O 1
ATOM 683 N N . ASN A 1 86 ? 11.727 -17.156 -8.539 1 98.12 86 ASN A N 1
ATOM 684 C CA . ASN A 1 86 ? 12.656 -16.062 -8.781 1 98.12 86 ASN A CA 1
ATOM 685 C C . ASN A 1 86 ? 13.898 -16.172 -7.898 1 98.12 86 ASN A C 1
ATOM 687 O O . ASN A 1 86 ? 13.828 -15.938 -6.691 1 98.12 86 ASN A O 1
ATOM 691 N N . GLU A 1 87 ? 15 -16.531 -8.461 1 96.81 87 GLU A N 1
ATOM 692 C CA . GLU A 1 87 ? 16.219 -16.812 -7.699 1 96.81 87 GLU A CA 1
ATOM 693 C C . GLU A 1 87 ? 16.797 -15.539 -7.094 1 96.81 87 GLU A C 1
ATOM 695 O O . GLU A 1 87 ? 17.406 -15.578 -6.016 1 96.81 87 GLU A O 1
ATOM 700 N N . GLU A 1 88 ? 16.656 -14.492 -7.742 1 96.5 88 GLU A N 1
ATOM 701 C CA . GLU A 1 88 ? 17.234 -13.227 -7.281 1 96.5 88 GLU A CA 1
ATOM 702 C C . GLU A 1 88 ? 16.625 -12.812 -5.941 1 96.5 88 GLU A C 1
ATOM 704 O O . GLU A 1 88 ? 17.359 -12.383 -5.039 1 96.5 88 GLU A O 1
ATOM 709 N N . TYR A 1 89 ? 15.328 -13.008 -5.773 1 97.19 89 TYR A N 1
ATOM 710 C CA . TYR A 1 89 ? 14.633 -12.562 -4.566 1 97.19 89 TYR A CA 1
ATOM 711 C C . TYR A 1 89 ? 14.305 -13.75 -3.662 1 97.19 89 TYR A C 1
ATOM 713 O O . TYR A 1 89 ? 13.82 -13.562 -2.545 1 97.19 89 TYR A O 1
ATOM 721 N N . ARG A 1 90 ? 14.625 -14.977 -4.215 1 98.19 90 ARG A N 1
ATOM 722 C CA . ARG A 1 90 ? 14.289 -16.219 -3.525 1 98.19 90 ARG A CA 1
ATOM 723 C C . ARG A 1 90 ? 12.82 -16.25 -3.127 1 98.19 90 ARG A C 1
ATOM 725 O O . ARG A 1 90 ? 12.492 -16.453 -1.956 1 98.19 90 ARG A O 1
ATOM 732 N N . ILE A 1 91 ? 12.008 -16.094 -4.137 1 98.81 91 ILE A N 1
ATOM 733 C CA . ILE A 1 91 ? 10.555 -16.203 -3.988 1 98.81 91 ILE A CA 1
ATOM 734 C C . ILE A 1 91 ? 9.992 -17.141 -5.039 1 98.81 91 ILE A C 1
ATOM 736 O O . ILE A 1 91 ? 10.664 -17.484 -6.016 1 98.81 91 ILE A O 1
ATOM 740 N N . TYR A 1 92 ? 8.859 -17.641 -4.781 1 98.94 92 TYR A N 1
ATOM 741 C CA . TYR A 1 92 ? 7.984 -18.375 -5.688 1 98.94 92 TYR A CA 1
ATOM 742 C C . TYR A 1 92 ? 6.668 -17.641 -5.895 1 98.94 92 TYR A C 1
ATOM 744 O O . TYR A 1 92 ? 5.961 -17.328 -4.93 1 98.94 92 TYR A O 1
ATOM 752 N N . ASN A 1 93 ? 6.391 -17.25 -7.145 1 98.94 93 ASN A N 1
ATOM 753 C CA . ASN A 1 93 ? 5.289 -16.297 -7.305 1 98.94 93 ASN A CA 1
ATOM 754 C C . ASN A 1 93 ? 4.641 -16.422 -8.68 1 98.94 93 ASN A C 1
ATOM 756 O O . ASN A 1 93 ? 5.172 -17.094 -9.562 1 98.94 93 ASN A O 1
ATOM 760 N N . PHE A 1 94 ? 3.52 -15.852 -8.867 1 98.88 94 PHE A N 1
ATOM 761 C CA . PHE A 1 94 ? 2.922 -15.508 -10.148 1 98.88 94 PHE A CA 1
ATOM 762 C C . PHE A 1 94 ? 2.275 -14.125 -10.094 1 98.88 94 PHE A C 1
ATOM 764 O O . PHE A 1 94 ? 2.049 -13.586 -9.008 1 98.88 94 PHE A O 1
ATOM 771 N N . PHE A 1 95 ? 2.018 -13.562 -11.211 1 98.88 95 PHE A N 1
ATOM 772 C CA . PHE A 1 95 ? 1.372 -12.266 -11.344 1 98.88 95 PHE A CA 1
ATOM 773 C C . PHE A 1 95 ? -0.008 -12.406 -11.969 1 98.88 95 PHE A C 1
ATOM 775 O O . PHE A 1 95 ? -0.289 -13.398 -12.648 1 98.88 95 PHE A O 1
ATOM 782 N N . GLY A 1 96 ? -0.832 -11.477 -11.711 1 98.88 96 GLY A N 1
ATOM 783 C CA . GLY A 1 96 ? -2.117 -11.312 -12.367 1 98.88 96 GLY A CA 1
ATOM 784 C C . GLY A 1 96 ? -2.527 -9.859 -12.516 1 98.88 96 GLY A C 1
ATOM 785 O O . GLY A 1 96 ? -1.78 -8.953 -12.133 1 98.88 96 GLY A O 1
ATOM 786 N N . THR A 1 97 ? -3.668 -9.672 -13.086 1 98.69 97 THR A N 1
ATOM 787 C CA . THR A 1 97 ? -4.191 -8.328 -13.312 1 98.69 97 THR A CA 1
ATOM 788 C C . THR A 1 97 ? -5.582 -8.18 -12.703 1 98.69 97 THR A C 1
ATOM 790 O O . THR A 1 97 ? -6.445 -9.039 -12.898 1 98.69 97 THR A O 1
ATOM 793 N N . ASP A 1 98 ? -5.785 -7.129 -11.922 1 98.69 98 ASP A N 1
ATOM 794 C CA . ASP A 1 98 ? -7.078 -6.934 -11.281 1 98.69 98 ASP A CA 1
ATOM 795 C C . ASP A 1 98 ? -8.055 -6.215 -12.219 1 98.69 98 ASP A C 1
ATOM 797 O O . ASP A 1 98 ? -7.691 -5.859 -13.344 1 98.69 98 ASP A O 1
ATOM 801 N N . PRO A 1 99 ? -9.273 -5.969 -11.891 1 98.56 99 PRO A N 1
ATOM 802 C CA . PRO A 1 99 ? -10.297 -5.438 -12.797 1 98.56 99 PRO A CA 1
ATOM 803 C C . PRO A 1 99 ? -9.992 -4.016 -13.258 1 98.56 99 PRO A C 1
ATOM 805 O O . PRO A 1 99 ? -10.516 -3.566 -14.281 1 98.56 99 PRO A O 1
ATOM 808 N N . ASP A 1 100 ? -9.172 -3.268 -12.477 1 98.62 100 ASP A N 1
ATOM 809 C CA . ASP A 1 100 ? -8.805 -1.91 -12.859 1 98.62 100 ASP A CA 1
ATOM 810 C C . ASP A 1 100 ? -7.625 -1.919 -13.836 1 98.62 100 ASP A C 1
ATOM 812 O O . ASP A 1 100 ? -7.305 -0.893 -14.438 1 98.62 100 ASP A O 1
ATOM 816 N N . GLY A 1 101 ? -6.992 -3.062 -13.969 1 98.38 101 GLY A N 1
ATOM 817 C CA . GLY A 1 101 ? -5.816 -3.152 -14.812 1 98.38 101 GLY A CA 1
ATOM 818 C C . GLY A 1 101 ? -4.516 -3.098 -14.039 1 98.38 101 GLY A C 1
ATOM 819 O O . GLY A 1 101 ? -3.432 -3.061 -14.625 1 98.38 101 GLY A O 1
ATOM 820 N N . ARG A 1 102 ? -4.551 -3.053 -12.719 1 98.31 102 ARG A N 1
ATOM 821 C CA . ARG A 1 102 ? -3.35 -3.09 -11.891 1 98.31 102 ARG A CA 1
ATOM 822 C C . ARG A 1 102 ? -2.811 -4.512 -11.773 1 98.31 102 ARG A C 1
ATOM 824 O O . ARG A 1 102 ? -3.58 -5.465 -11.633 1 98.31 102 ARG A O 1
ATOM 831 N N . SER A 1 103 ? -1.491 -4.598 -11.75 1 98.12 103 SER A N 1
ATOM 832 C CA . SER A 1 103 ? -0.864 -5.887 -11.469 1 98.12 103 SER A CA 1
ATOM 833 C C . SER A 1 103 ? -0.955 -6.23 -9.984 1 98.12 103 SER A C 1
ATOM 835 O O . SER A 1 103 ? -0.811 -5.359 -9.125 1 98.12 103 SER A O 1
ATOM 837 N N . PHE A 1 104 ? -1.2 -7.461 -9.734 1 98.88 104 PHE A N 1
ATOM 838 C CA . PHE A 1 104 ? -1.014 -7.996 -8.391 1 98.88 104 PHE A CA 1
ATOM 839 C C . PHE A 1 104 ? -0.105 -9.219 -8.414 1 98.88 104 PHE A C 1
ATOM 841 O O . PHE A 1 104 ? 0.128 -9.805 -9.477 1 98.88 104 PHE A O 1
ATOM 848 N N . GLU A 1 105 ? 0.414 -9.539 -7.289 1 98.94 105 GLU A N 1
ATOM 849 C CA . GLU A 1 105 ? 1.331 -10.672 -7.141 1 98.94 105 GLU A CA 1
ATOM 850 C C . GLU A 1 105 ? 0.917 -11.57 -5.98 1 98.94 105 GLU A C 1
ATOM 852 O O . GLU A 1 105 ? 0.532 -11.078 -4.914 1 98.94 105 GLU A O 1
ATOM 857 N N . VAL A 1 106 ? 0.942 -12.844 -6.199 1 98.94 106 VAL A N 1
ATOM 858 C CA . VAL A 1 106 ? 0.842 -13.852 -5.148 1 98.94 106 VAL A CA 1
ATOM 859 C C . VAL A 1 106 ? 2.18 -14.57 -4.992 1 98.94 106 VAL A C 1
ATOM 861 O O . VAL A 1 106 ? 2.723 -15.094 -5.969 1 98.94 106 VAL A O 1
ATOM 864 N N . GLN A 1 107 ? 2.695 -14.594 -3.795 1 98.94 107 GLN A N 1
ATOM 865 C CA . GLN A 1 107 ? 4.039 -15.148 -3.672 1 98.94 107 GLN A CA 1
ATOM 866 C C . GLN A 1 107 ? 4.238 -15.812 -2.312 1 98.94 107 GLN A C 1
ATOM 868 O O . GLN A 1 107 ? 3.375 -15.719 -1.438 1 98.94 107 GLN A O 1
ATOM 873 N N . THR A 1 108 ? 5.32 -16.516 -2.141 1 98.88 108 THR A N 1
ATOM 874 C CA . THR A 1 108 ? 5.922 -16.891 -0.868 1 98.88 108 THR A CA 1
ATOM 875 C C . THR A 1 108 ? 7.434 -16.688 -0.899 1 98.88 108 THR A C 1
ATOM 877 O O . THR A 1 108 ? 8.07 -16.875 -1.938 1 98.88 108 THR A O 1
ATOM 880 N N . PHE A 1 109 ? 7.961 -16.25 0.225 1 98.56 109 PHE A N 1
ATOM 881 C CA . PHE A 1 109 ? 9.414 -16.188 0.371 1 98.56 109 PHE A CA 1
ATOM 882 C C . PHE A 1 109 ? 10.008 -17.578 0.548 1 98.56 109 PHE A C 1
ATOM 884 O O . PHE A 1 109 ? 9.43 -18.422 1.246 1 98.56 109 PHE A O 1
ATOM 891 N N . LEU A 1 110 ? 11.125 -17.828 -0.045 1 98.25 110 LEU A N 1
ATOM 892 C CA . LEU A 1 110 ? 11.82 -19.109 0.081 1 98.25 110 LEU A CA 1
ATOM 893 C C . LEU A 1 110 ? 12.992 -19 1.055 1 98.25 110 LEU A C 1
ATOM 895 O O . LEU A 1 110 ? 13.945 -19.766 0.968 1 98.25 110 LEU A O 1
ATOM 899 N N . HIS A 1 111 ? 12.969 -17.953 1.896 1 97.12 111 HIS A N 1
ATOM 900 C CA . HIS A 1 111 ? 13.891 -17.688 2.998 1 97.12 111 HIS A CA 1
ATOM 901 C C . HIS A 1 111 ? 13.172 -17.047 4.18 1 97.12 111 HIS A C 1
ATOM 903 O O . HIS A 1 111 ? 12.047 -16.578 4.039 1 97.12 111 HIS A O 1
ATOM 909 N N . GLU A 1 112 ? 13.781 -17.062 5.273 1 95.44 112 GLU A N 1
ATOM 910 C CA . GLU A 1 112 ? 13.18 -16.422 6.441 1 95.44 112 GLU A CA 1
ATOM 911 C C . GLU A 1 112 ? 13.125 -14.906 6.277 1 95.44 112 GLU A C 1
ATOM 913 O O . GLU A 1 112 ? 14.023 -14.305 5.676 1 95.44 112 GLU A O 1
ATOM 918 N N . THR A 1 113 ? 12.039 -14.32 6.688 1 96.5 113 THR A N 1
ATOM 919 C CA . THR A 1 113 ? 11.883 -12.875 6.719 1 96.5 113 THR A CA 1
ATOM 920 C C . THR A 1 113 ? 11.594 -12.391 8.141 1 96.5 113 THR A C 1
ATOM 922 O O . THR A 1 113 ? 11.117 -13.156 8.977 1 96.5 113 THR A O 1
ATOM 925 N N . PRO A 1 114 ? 11.914 -11.172 8.445 1 95.25 114 PRO A N 1
ATOM 926 C CA . PRO A 1 114 ? 11.578 -10.664 9.781 1 95.25 114 PRO A CA 1
ATOM 927 C C . PRO A 1 114 ? 10.078 -10.703 10.062 1 95.25 114 PRO A C 1
ATOM 929 O O . PRO A 1 114 ? 9.273 -10.664 9.133 1 95.25 114 PRO A O 1
ATOM 932 N N . SER A 1 115 ? 9.734 -10.797 11.312 1 92.94 115 SER A N 1
ATOM 933 C CA . SER A 1 115 ? 8.328 -10.758 11.703 1 92.94 115 SER A CA 1
ATOM 934 C C . SER A 1 115 ? 7.727 -9.375 11.445 1 92.94 115 SER A C 1
ATOM 936 O O . SER A 1 115 ? 8.438 -8.367 11.453 1 92.94 115 SER A O 1
ATOM 938 N N . ILE A 1 116 ? 6.434 -9.281 11.266 1 90.62 116 ILE A N 1
ATOM 939 C CA . ILE A 1 116 ? 5.703 -8.039 11.023 1 90.62 116 ILE A CA 1
ATOM 940 C C . ILE A 1 116 ? 4.988 -7.605 12.305 1 90.62 116 ILE A C 1
ATOM 942 O O . ILE A 1 116 ? 4.293 -8.406 12.938 1 90.62 116 ILE A O 1
ATOM 946 N N . MET B 1 1 ? 1.847 -15.062 6.617 1 94.62 1 MET B N 1
ATOM 947 C CA . MET B 1 1 ? 1.137 -14.328 5.574 1 94.62 1 MET B CA 1
ATOM 948 C C . MET B 1 1 ? 1.304 -12.828 5.762 1 94.62 1 MET B C 1
ATOM 950 O O . MET B 1 1 ? 1.528 -12.352 6.879 1 94.62 1 MET B O 1
ATOM 954 N N . SER B 1 2 ? 1.438 -12.031 4.711 1 98.12 2 SER B N 1
ATOM 955 C CA . SER B 1 2 ? 1.535 -10.578 4.758 1 98.12 2 SER B CA 1
ATOM 956 C C . SER B 1 2 ? 1.122 -9.953 3.426 1 98.12 2 SER B C 1
ATOM 958 O O . SER B 1 2 ? 0.98 -10.656 2.424 1 98.12 2 SER B O 1
ATOM 960 N N . GLY B 1 3 ? 0.773 -8.789 3.445 1 98.69 3 GLY B N 1
ATOM 961 C CA . GLY B 1 3 ? 0.58 -7.977 2.254 1 98.69 3 GLY B CA 1
ATOM 962 C C . GLY B 1 3 ? 1.615 -6.879 2.105 1 98.69 3 GLY B C 1
ATOM 963 O O . GLY B 1 3 ? 2.014 -6.254 3.094 1 98.69 3 GLY B O 1
ATOM 964 N N . ILE B 1 4 ? 2.086 -6.648 0.949 1 98.88 4 ILE B N 1
ATOM 965 C CA . ILE B 1 4 ? 3.086 -5.633 0.631 1 98.88 4 ILE B CA 1
ATOM 966 C C . ILE B 1 4 ? 2.668 -4.871 -0.625 1 98.88 4 ILE B C 1
ATOM 968 O O . ILE B 1 4 ? 2.117 -5.457 -1.56 1 98.88 4 ILE B O 1
ATOM 972 N N . VAL B 1 5 ? 2.928 -3.652 -0.668 1 98.88 5 VAL B N 1
ATOM 973 C CA . VAL B 1 5 ? 2.779 -2.879 -1.897 1 98.88 5 VAL B CA 1
ATOM 974 C C . VAL B 1 5 ? 4.152 -2.447 -2.406 1 98.88 5 VAL B C 1
ATOM 976 O O . VAL B 1 5 ? 4.984 -1.967 -1.633 1 98.88 5 VAL B O 1
ATOM 979 N N . PHE B 1 6 ? 4.398 -2.607 -3.693 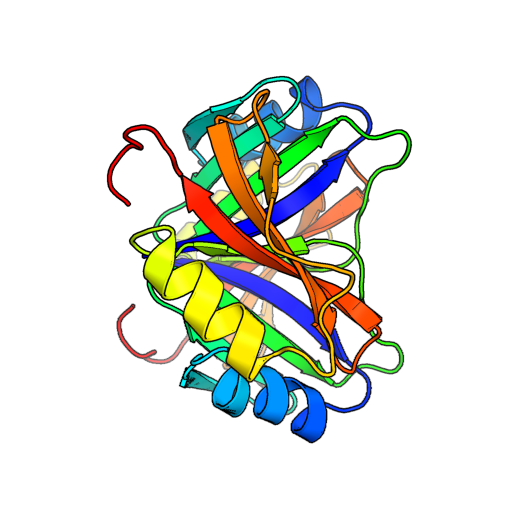1 98.88 6 PHE B N 1
ATOM 980 C CA . PHE B 1 6 ? 5.672 -2.199 -4.281 1 98.88 6 PHE B CA 1
ATOM 981 C C . PHE B 1 6 ? 5.469 -1.065 -5.277 1 98.88 6 PHE B C 1
ATOM 983 O O . PHE B 1 6 ? 4.5 -1.07 -6.043 1 98.88 6 PHE B O 1
ATOM 990 N N . PHE B 1 7 ? 6.402 -0.185 -5.277 1 98.88 7 PHE B N 1
ATOM 991 C CA . PHE B 1 7 ? 6.449 0.889 -6.262 1 98.88 7 PHE B CA 1
ATOM 992 C C . PHE B 1 7 ? 7.82 0.959 -6.926 1 98.88 7 PHE B C 1
ATOM 994 O O . PHE B 1 7 ? 8.844 0.78 -6.262 1 98.88 7 PHE B O 1
ATOM 1001 N N . GLY B 1 8 ? 7.789 1.246 -8.211 1 98.81 8 GLY B N 1
ATOM 1002 C CA . GLY B 1 8 ? 9.039 1.575 -8.891 1 98.81 8 GLY B CA 1
ATOM 1003 C C . GLY B 1 8 ? 9.531 2.973 -8.578 1 98.81 8 GLY B C 1
ATOM 1004 O O . GLY B 1 8 ? 8.734 3.891 -8.375 1 98.81 8 GLY B O 1
ATOM 1005 N N . THR B 1 9 ? 10.789 3.154 -8.562 1 98.88 9 THR B N 1
ATOM 1006 C CA . THR B 1 9 ? 11.414 4.457 -8.383 1 98.88 9 THR B CA 1
ATOM 1007 C C . THR B 1 9 ? 12.703 4.551 -9.203 1 98.88 9 THR B C 1
ATOM 1009 O O . THR B 1 9 ? 13.367 3.539 -9.445 1 98.88 9 THR B O 1
ATOM 1012 N N . THR B 1 10 ? 13.086 5.758 -9.586 1 98.75 10 THR B N 1
ATOM 1013 C CA . THR B 1 10 ? 14.312 5.965 -10.336 1 98.75 10 THR B CA 1
ATOM 1014 C C . THR B 1 10 ? 15.469 6.305 -9.406 1 98.75 10 THR B C 1
ATOM 1016 O O . THR B 1 10 ? 16.625 6.344 -9.828 1 98.75 10 THR B O 1
ATOM 1019 N N . ASP B 1 11 ? 15.203 6.594 -8.164 1 98.75 11 ASP B N 1
ATOM 1020 C CA . ASP B 1 11 ? 16.219 6.949 -7.176 1 98.75 11 ASP B CA 1
ATOM 1021 C C . ASP B 1 11 ? 15.875 6.355 -5.809 1 98.75 11 ASP B C 1
ATOM 1023 O O . ASP B 1 11 ? 15.383 7.062 -4.926 1 98.75 11 ASP B O 1
ATOM 1027 N N . ARG B 1 12 ? 16.25 5.113 -5.645 1 98.81 12 ARG B N 1
ATOM 1028 C CA . ARG B 1 12 ? 15.875 4.328 -4.473 1 98.81 12 ARG B CA 1
ATOM 1029 C C . ARG B 1 12 ? 16.469 4.914 -3.201 1 98.81 12 ARG B C 1
ATOM 1031 O O . ARG B 1 12 ? 15.789 5.031 -2.184 1 98.81 12 ARG B O 1
ATOM 1038 N N . ALA B 1 13 ? 17.703 5.312 -3.26 1 98.81 13 ALA B N 1
ATOM 1039 C CA . ALA B 1 13 ? 18.375 5.863 -2.078 1 98.81 13 ALA B CA 1
ATOM 1040 C C . ALA B 1 13 ? 17.625 7.09 -1.557 1 98.81 13 ALA B C 1
ATOM 1042 O O . ALA B 1 13 ? 17.406 7.219 -0.351 1 98.81 13 ALA B O 1
ATOM 1043 N N . ARG B 1 14 ? 17.219 7.977 -2.451 1 98.81 14 ARG B N 1
ATOM 1044 C CA . ARG B 1 14 ? 16.562 9.227 -2.088 1 98.81 14 ARG B CA 1
ATOM 1045 C C . ARG B 1 14 ? 15.18 8.969 -1.484 1 98.81 14 ARG B C 1
ATOM 1047 O O . ARG B 1 14 ? 14.82 9.57 -0.472 1 98.81 14 ARG B O 1
ATOM 1054 N N . ILE B 1 15 ? 14.391 8.078 -2.066 1 98.88 15 ILE B N 1
ATOM 1055 C CA . ILE B 1 15 ? 13.031 7.832 -1.599 1 98.88 15 ILE B CA 1
ATOM 1056 C C . ILE B 1 15 ? 13.07 7.082 -0.269 1 98.88 15 ILE B C 1
ATOM 1058 O O . ILE B 1 15 ? 12.289 7.375 0.639 1 98.88 15 ILE B O 1
ATOM 1062 N N . VAL B 1 16 ? 13.977 6.121 -0.12 1 98.88 16 VAL B N 1
ATOM 1063 C CA . VAL B 1 16 ? 14.117 5.375 1.124 1 98.88 16 VAL B CA 1
ATOM 1064 C C . VAL B 1 16 ? 14.523 6.316 2.252 1 98.88 16 VAL B C 1
ATOM 1066 O O . VAL B 1 16 ? 13.969 6.262 3.35 1 98.88 16 VAL B O 1
ATOM 1069 N N . GLU B 1 17 ? 15.461 7.203 1.941 1 98.88 17 GLU B N 1
ATOM 1070 C CA . GLU B 1 17 ? 15.891 8.18 2.932 1 98.88 17 GLU B CA 1
ATOM 1071 C C . GLU B 1 17 ? 14.734 9.07 3.379 1 98.88 17 GLU B C 1
ATOM 1073 O O . GLU B 1 17 ? 14.578 9.344 4.57 1 98.88 17 GLU B O 1
ATOM 1078 N N . PHE B 1 18 ? 13.938 9.477 2.461 1 98.94 18 PHE B N 1
ATOM 1079 C CA . PHE B 1 18 ? 12.805 10.336 2.777 1 98.94 18 PHE B CA 1
ATOM 1080 C C . PHE B 1 18 ? 11.844 9.641 3.732 1 98.94 18 PHE B C 1
ATOM 1082 O O . PHE B 1 18 ? 11.492 10.188 4.777 1 98.94 18 PHE B O 1
ATOM 1089 N N . TYR B 1 19 ? 11.438 8.414 3.439 1 98.94 19 TYR B N 1
ATOM 1090 C CA . TYR B 1 19 ? 10.438 7.73 4.246 1 98.94 19 TYR B CA 1
ATOM 1091 C C . TYR B 1 19 ? 11.008 7.328 5.602 1 98.94 19 TYR B C 1
ATOM 1093 O O . TYR B 1 19 ? 10.289 7.312 6.605 1 98.94 19 TYR B O 1
ATOM 1101 N N . THR B 1 20 ? 12.336 7.035 5.664 1 98.94 20 THR B N 1
ATOM 1102 C CA . THR B 1 20 ? 12.922 6.609 6.93 1 98.94 20 THR B CA 1
ATOM 1103 C C . THR B 1 20 ? 13.227 7.812 7.82 1 98.94 20 THR B C 1
ATOM 1105 O O . THR B 1 20 ? 12.977 7.773 9.023 1 98.94 20 THR B O 1
ATOM 1108 N N . GLU B 1 21 ? 13.648 8.922 7.23 1 98.62 21 GLU B N 1
ATOM 1109 C CA . GLU B 1 21 ? 14.109 10.047 8.031 1 98.62 21 GLU B CA 1
ATOM 1110 C C . GLU B 1 21 ? 12.984 11.039 8.297 1 98.62 21 GLU B C 1
ATOM 1112 O O . GLU B 1 21 ? 12.977 11.727 9.32 1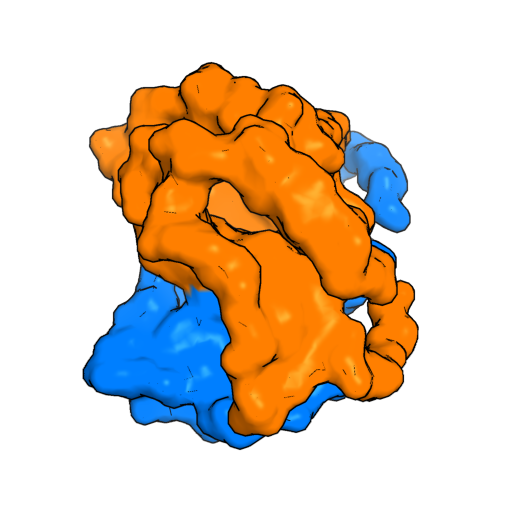 98.62 21 GLU B O 1
ATOM 1117 N N . ARG B 1 22 ? 12.031 11.07 7.352 1 98.56 22 ARG B N 1
ATOM 1118 C CA . ARG B 1 22 ? 11.031 12.133 7.453 1 98.56 22 ARG B CA 1
ATOM 1119 C C . ARG B 1 22 ? 9.688 11.586 7.902 1 98.56 22 ARG B C 1
ATOM 1121 O O . ARG B 1 22 ? 8.891 12.297 8.516 1 98.56 22 ARG B O 1
ATOM 1128 N N . LEU B 1 23 ? 9.453 10.289 7.598 1 98.69 23 LEU B N 1
ATOM 1129 C CA . LEU B 1 23 ? 8.133 9.75 7.898 1 98.69 23 LEU B CA 1
ATOM 1130 C C . LEU B 1 23 ? 8.227 8.57 8.859 1 98.69 23 LEU B C 1
ATOM 1132 O O . LEU B 1 23 ? 7.25 7.852 9.07 1 98.69 23 LEU B O 1
ATOM 1136 N N . ASP B 1 24 ? 9.391 8.266 9.398 1 98.44 24 ASP B N 1
ATOM 1137 C CA . ASP B 1 24 ? 9.648 7.363 10.523 1 98.44 24 ASP B CA 1
ATOM 1138 C C . ASP B 1 24 ? 9.398 5.91 10.125 1 98.44 24 ASP B C 1
ATOM 1140 O O . ASP B 1 24 ? 8.977 5.102 10.945 1 98.44 24 ASP B O 1
ATOM 1144 N N . PHE B 1 25 ? 9.523 5.629 8.844 1 98.88 25 PHE B N 1
ATOM 1145 C CA . PHE B 1 25 ? 9.586 4.227 8.438 1 98.88 25 PHE B CA 1
ATOM 1146 C C . PHE B 1 25 ? 10.914 3.605 8.852 1 98.88 25 PHE B C 1
ATOM 1148 O O . PHE B 1 25 ? 11.859 4.32 9.18 1 98.88 25 PHE B O 1
ATOM 1155 N N . SER B 1 26 ? 10.953 2.262 8.875 1 98.81 26 SER B N 1
ATOM 1156 C CA . SER B 1 26 ? 12.188 1.514 9.062 1 98.81 26 SER B CA 1
ATOM 1157 C C . SER B 1 26 ? 12.391 0.477 7.965 1 98.81 26 SER B C 1
ATOM 1159 O O . SER B 1 26 ? 11.422 0.055 7.324 1 98.81 26 SER B O 1
ATOM 1161 N N . VAL B 1 27 ? 13.602 0.083 7.734 1 98.81 27 VAL B N 1
ATOM 1162 C CA . VAL B 1 27 ? 13.875 -0.962 6.754 1 98.81 27 VAL B CA 1
ATOM 1163 C C . VAL B 1 27 ? 13.453 -2.318 7.316 1 98.81 27 VAL B C 1
ATOM 1165 O O . VAL B 1 27 ? 13.93 -2.73 8.375 1 98.81 27 VAL B O 1
ATOM 1168 N N . TRP B 1 28 ? 12.602 -2.932 6.672 1 98.81 28 TRP B N 1
ATOM 1169 C CA . TRP B 1 28 ? 12.164 -4.27 7.055 1 98.81 28 TRP B CA 1
ATOM 1170 C C . TRP B 1 28 ? 13.023 -5.336 6.387 1 98.81 28 TRP B C 1
ATOM 1172 O O . TRP B 1 28 ? 13.508 -6.254 7.051 1 98.81 28 TRP B O 1
ATOM 1182 N N . LEU B 1 29 ? 13.273 -5.195 5.09 1 98.56 29 LEU B N 1
ATOM 1183 C CA . LEU B 1 29 ? 14.023 -6.172 4.309 1 98.56 29 LEU B CA 1
ATOM 1184 C C . LEU B 1 29 ? 14.711 -5.504 3.123 1 98.56 29 LEU B C 1
ATOM 1186 O O . LEU B 1 29 ? 14.094 -4.719 2.402 1 98.56 29 LEU B O 1
ATOM 1190 N N . GLU B 1 30 ? 15.977 -5.77 2.941 1 98.12 30 GLU B N 1
ATOM 1191 C CA . GLU B 1 30 ? 16.719 -5.34 1.762 1 98.12 30 GLU B CA 1
ATOM 1192 C C . GLU B 1 30 ? 16.844 -6.469 0.739 1 98.12 30 GLU B C 1
ATOM 1194 O O . GLU B 1 30 ? 17.172 -7.6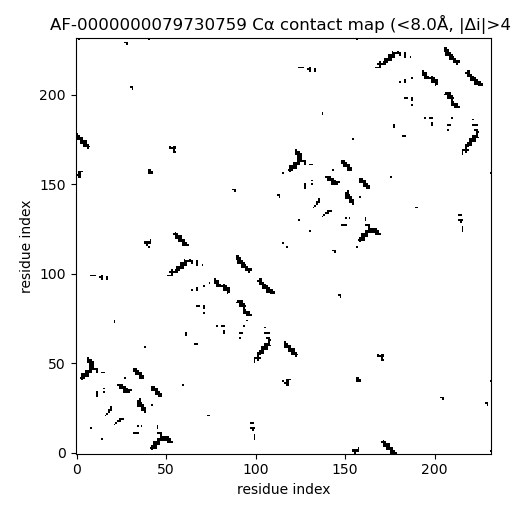02 1.092 1 98.12 30 GLU B O 1
ATOM 1199 N N . GLN B 1 31 ? 16.5 -6.172 -0.445 1 97.44 31 GLN B N 1
ATOM 1200 C CA . GLN B 1 31 ? 16.656 -7.082 -1.573 1 97.44 31 GLN B CA 1
ATOM 1201 C C . GLN B 1 31 ? 17.422 -6.414 -2.711 1 97.44 31 GLN B C 1
ATOM 1203 O O . GLN B 1 31 ? 17.609 -5.195 -2.709 1 97.44 31 GLN B O 1
ATOM 1208 N N . PRO B 1 32 ? 17.969 -7.227 -3.588 1 97 32 PRO B N 1
ATOM 1209 C CA . PRO B 1 32 ? 18.672 -6.609 -4.715 1 97 32 PRO B CA 1
ATOM 1210 C C . PRO B 1 32 ? 17.797 -5.621 -5.484 1 97 32 PRO B C 1
ATOM 1212 O O . PRO B 1 32 ? 16.781 -6.012 -6.066 1 97 32 PRO B O 1
ATOM 1215 N N . GLY B 1 33 ? 18.141 -4.293 -5.406 1 98.06 33 GLY B N 1
ATOM 1216 C CA . GLY B 1 33 ? 17.453 -3.264 -6.16 1 98.06 33 GLY B CA 1
ATOM 1217 C C . GLY B 1 33 ? 16.109 -2.889 -5.559 1 98.06 33 GLY B C 1
ATOM 1218 O O . GLY B 1 33 ? 15.305 -2.211 -6.199 1 98.06 33 GLY B O 1
ATOM 1219 N N . CYS B 1 34 ? 15.852 -3.342 -4.395 1 98.75 34 CYS B N 1
ATOM 1220 C CA . CYS B 1 34 ? 14.547 -3.109 -3.781 1 98.75 34 CYS B CA 1
ATOM 1221 C C . CYS B 1 34 ? 14.664 -3.029 -2.264 1 98.75 34 CYS B C 1
ATOM 1223 O O . CYS B 1 34 ? 15.352 -3.846 -1.647 1 98.75 34 CYS B O 1
ATOM 1225 N N . THR B 1 35 ? 14.094 -2.039 -1.628 1 98.88 35 THR B N 1
ATOM 1226 C CA . THR B 1 35 ? 14.031 -1.888 -0.178 1 98.88 35 THR B CA 1
ATOM 1227 C C . THR B 1 35 ? 12.586 -1.899 0.308 1 98.88 35 THR B C 1
ATOM 1229 O O . THR B 1 35 ? 11.773 -1.084 -0.13 1 98.88 35 THR B O 1
ATOM 1232 N N . ILE B 1 36 ? 12.234 -2.84 1.134 1 98.94 36 ILE B N 1
ATOM 1233 C CA . ILE B 1 36 ? 10.906 -2.889 1.737 1 98.94 36 ILE B CA 1
ATOM 1234 C C . ILE B 1 36 ? 10.938 -2.203 3.102 1 98.94 36 ILE B C 1
ATOM 1236 O O . ILE B 1 36 ? 11.711 -2.59 3.982 1 98.94 36 ILE B O 1
ATOM 1240 N N . LEU B 1 37 ? 10.125 -1.222 3.271 1 98.94 37 LEU B N 1
ATOM 1241 C CA . LEU B 1 37 ? 10.016 -0.441 4.5 1 98.94 37 LEU B CA 1
ATOM 1242 C C . LEU B 1 37 ? 8.773 -0.846 5.289 1 98.94 37 LEU B C 1
ATOM 1244 O O . LEU B 1 37 ? 7.816 -1.373 4.723 1 98.94 37 LEU B O 1
ATOM 1248 N N . GLU B 1 38 ? 8.852 -0.581 6.574 1 98.88 38 GLU B N 1
ATOM 1249 C CA . GLU B 1 38 ? 7.746 -0.863 7.488 1 98.88 38 GLU B CA 1
ATOM 1250 C C . GLU B 1 38 ? 7.336 0.386 8.266 1 98.88 38 GLU B C 1
ATOM 1252 O O . GLU B 1 38 ? 8.195 1.13 8.75 1 98.88 38 GLU B O 1
ATOM 1257 N N . TYR B 1 39 ? 6.133 0.681 8.281 1 98.75 39 TYR B N 1
ATOM 1258 C CA . TYR B 1 39 ? 5.508 1.608 9.219 1 98.75 39 TYR B CA 1
ATOM 1259 C C . TYR B 1 39 ? 4.297 0.97 9.891 1 98.75 39 TYR B C 1
ATOM 1261 O O . TYR B 1 39 ? 3.234 0.839 9.281 1 98.75 39 TYR B O 1
ATOM 1269 N N . ASP B 1 40 ? 4.477 0.624 11.18 1 97.94 40 ASP B N 1
ATOM 1270 C CA . ASP B 1 40 ? 3.434 -0.101 11.898 1 97.94 40 ASP B CA 1
ATOM 1271 C C . ASP B 1 40 ? 3 -1.348 11.133 1 97.94 40 ASP B C 1
ATOM 1273 O O . ASP B 1 40 ? 3.814 -2.23 10.859 1 97.94 40 ASP B O 1
ATOM 1277 N N . ASN B 1 41 ? 1.792 -1.359 10.609 1 98.5 41 ASN B N 1
ATOM 1278 C CA . ASN B 1 41 ? 1.28 -2.525 9.898 1 98.5 41 ASN B CA 1
ATOM 1279 C C . ASN B 1 41 ? 1.726 -2.533 8.438 1 98.5 41 ASN B C 1
ATOM 1281 O O . ASN B 1 41 ? 1.655 -3.566 7.766 1 98.5 41 ASN B O 1
ATOM 1285 N N . LEU B 1 42 ? 2.125 -1.47 7.887 1 98.88 42 LEU B N 1
ATOM 1286 C CA . LEU B 1 42 ? 2.27 -1.284 6.449 1 98.88 42 LEU B CA 1
ATOM 1287 C C . LEU B 1 42 ? 3.668 -1.678 5.988 1 98.88 42 LEU B C 1
ATOM 1289 O O . LEU B 1 42 ? 4.664 -1.21 6.543 1 98.88 42 LEU B O 1
ATOM 1293 N N . LEU B 1 43 ? 3.713 -2.52 5.031 1 98.94 43 LEU B N 1
ATOM 1294 C CA . LEU B 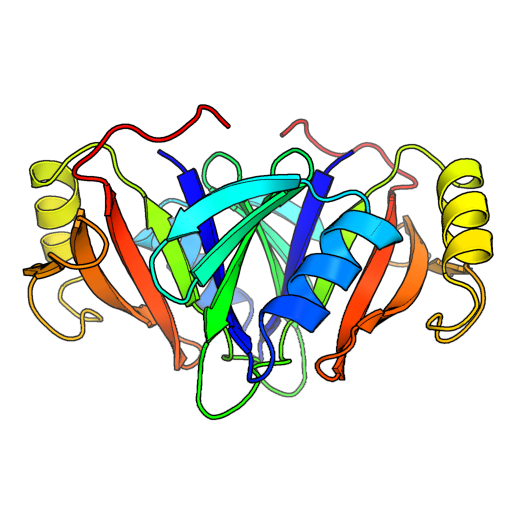1 43 ? 4.934 -2.799 4.281 1 98.94 43 LEU B CA 1
ATOM 1295 C C . LEU B 1 43 ? 4.859 -2.205 2.879 1 98.94 43 LEU B C 1
ATOM 1297 O O . LEU B 1 43 ? 3.904 -2.463 2.143 1 98.94 43 LEU B O 1
ATOM 1301 N N . VAL B 1 44 ? 5.875 -1.396 2.547 1 98.94 44 VAL B N 1
ATOM 1302 C CA . VAL B 1 44 ? 5.953 -0.805 1.214 1 98.94 44 VAL B CA 1
ATOM 1303 C C . VAL B 1 44 ? 7.367 -0.957 0.664 1 98.94 44 VAL B C 1
ATOM 1305 O O . VAL B 1 44 ? 8.344 -0.624 1.341 1 98.94 44 VAL B O 1
ATOM 1308 N N . GLY B 1 45 ? 7.449 -1.471 -0.489 1 98.94 45 GLY B N 1
ATOM 1309 C CA . GLY B 1 45 ? 8.734 -1.633 -1.154 1 98.94 45 GLY B CA 1
ATOM 1310 C C . GLY B 1 45 ? 8.969 -0.605 -2.244 1 98.94 45 GLY B C 1
ATOM 1311 O O . GLY B 1 45 ? 8.062 -0.271 -3.002 1 98.94 45 GLY B O 1
ATOM 1312 N N . PHE B 1 46 ? 10.141 -0.092 -2.277 1 98.94 46 PHE B N 1
ATOM 1313 C CA . PHE B 1 46 ? 10.602 0.757 -3.371 1 98.94 46 PHE B CA 1
ATOM 1314 C C . PHE B 1 46 ? 11.688 0.061 -4.176 1 98.94 46 PHE B C 1
ATOM 1316 O O . PHE B 1 46 ? 12.75 -0.267 -3.641 1 98.94 46 PHE B O 1
ATOM 1323 N N . CYS B 1 47 ? 11.461 -0.158 -5.457 1 98.81 47 CYS B N 1
ATOM 1324 C CA . CYS B 1 47 ? 12.344 -0.933 -6.32 1 98.81 47 CYS B CA 1
ATOM 1325 C C . CYS B 1 47 ? 12.859 -0.085 -7.48 1 98.81 47 CYS B C 1
ATOM 1327 O O . CYS B 1 47 ? 12.094 0.67 -8.086 1 98.81 47 CYS B O 1
ATOM 1329 N N . GLU B 1 48 ? 14.078 -0.245 -7.789 1 98.69 48 GLU B N 1
ATOM 1330 C CA . GLU B 1 48 ? 14.68 0.493 -8.891 1 98.69 48 GLU B CA 1
ATOM 1331 C C . GLU B 1 48 ? 14.023 0.13 -10.219 1 98.69 48 GLU B C 1
ATOM 1333 O O . GLU B 1 48 ? 13.922 -1.049 -10.57 1 98.69 48 GLU B O 1
ATOM 1338 N N . ARG B 1 49 ? 13.531 1.153 -10.859 1 98.56 49 ARG B N 1
ATOM 1339 C CA . ARG B 1 49 ? 12.938 1.034 -12.188 1 98.56 49 ARG B CA 1
ATOM 1340 C C . ARG B 1 49 ? 13.344 2.209 -13.07 1 98.56 49 ARG B C 1
ATOM 1342 O O . ARG B 1 49 ? 13.992 3.146 -12.609 1 98.56 49 ARG B O 1
ATOM 1349 N N . GLU B 1 50 ? 12.992 2.135 -14.359 1 98.19 50 GLU B N 1
ATOM 1350 C CA . GLU B 1 50 ? 13.32 3.178 -15.32 1 98.19 50 GLU B CA 1
ATOM 1351 C C . GLU B 1 50 ? 12.453 4.414 -15.117 1 98.19 50 GLU B C 1
ATOM 1353 O O . GLU B 1 50 ? 12.836 5.52 -15.508 1 98.19 50 GLU B O 1
ATOM 1358 N N . ALA B 1 51 ? 11.273 4.227 -14.547 1 98.44 51 ALA B N 1
ATOM 1359 C CA . ALA B 1 51 ? 10.359 5.316 -14.227 1 98.44 51 ALA B CA 1
ATOM 1360 C C . ALA B 1 51 ? 9.766 5.148 -12.828 1 98.44 51 ALA B C 1
ATOM 1362 O O . ALA B 1 51 ? 9.477 4.027 -12.398 1 98.44 51 ALA B O 1
ATOM 1363 N N . SER B 1 52 ? 9.531 6.32 -12.211 1 98.75 52 SER B N 1
ATOM 1364 C CA . SER B 1 52 ? 8.898 6.27 -10.898 1 98.75 52 SER B CA 1
ATOM 1365 C C . SER B 1 52 ? 7.391 6.086 -11.023 1 98.75 52 SER B C 1
ATOM 1367 O O . SER B 1 52 ? 6.758 6.68 -11.891 1 98.75 52 SER B O 1
ATOM 1369 N N . GLU B 1 53 ? 6.848 5.285 -10.195 1 98.81 53 GLU B N 1
ATOM 1370 C CA . GLU B 1 53 ? 5.402 5.121 -10.055 1 98.81 53 GLU B CA 1
ATOM 1371 C C . GLU B 1 53 ? 4.863 5.984 -8.922 1 98.81 53 GLU B C 1
ATOM 1373 O O . GLU B 1 53 ? 5.316 5.879 -7.777 1 98.81 53 GLU B O 1
ATOM 1378 N N . THR B 1 54 ? 3.857 6.84 -9.266 1 98.69 54 THR B N 1
ATOM 1379 C CA . THR B 1 54 ? 3.49 7.855 -8.281 1 98.69 54 THR B CA 1
ATOM 1380 C C . THR B 1 54 ? 1.983 7.848 -8.039 1 98.69 54 THR B C 1
ATOM 1382 O O . THR B 1 54 ? 1.469 8.68 -7.285 1 98.69 54 THR B O 1
ATOM 1385 N N . GLU B 1 55 ? 1.311 6.887 -8.695 1 98.75 55 GLU B N 1
ATOM 1386 C CA . GLU B 1 55 ? -0.106 6.734 -8.375 1 98.75 55 GLU B CA 1
ATOM 1387 C C . GLU B 1 55 ? -0.295 6.043 -7.031 1 98.75 55 GLU B C 1
ATOM 1389 O O . GLU B 1 55 ? 0.467 5.145 -6.676 1 98.75 55 GLU B O 1
ATOM 1394 N N . GLY B 1 56 ? -1.403 6.426 -6.367 1 98.38 56 GLY B N 1
ATOM 1395 C CA . GLY B 1 56 ? -1.686 5.965 -5.02 1 98.38 56 GLY B CA 1
ATOM 1396 C C . GLY B 1 56 ? -1.279 6.961 -3.949 1 98.38 56 GLY B C 1
ATOM 1397 O O . GLY B 1 56 ? -0.397 7.793 -4.172 1 98.38 56 GLY B O 1
ATOM 1398 N N . LEU B 1 57 ? -1.883 6.895 -2.838 1 98.75 57 LEU B N 1
ATOM 1399 C CA . LEU B 1 57 ? -1.652 7.766 -1.692 1 98.75 57 LEU B CA 1
ATOM 1400 C C . LEU B 1 57 ? -1.184 6.965 -0.483 1 98.75 57 LEU B C 1
ATOM 1402 O O . LEU B 1 57 ? -1.922 6.121 0.032 1 98.75 57 LEU B O 1
ATOM 1406 N N . LEU B 1 58 ? 0.066 7.168 -0.106 1 98.88 58 LEU B N 1
ATOM 1407 C CA . LEU B 1 58 ? 0.564 6.559 1.124 1 98.88 58 LEU B CA 1
ATOM 1408 C C . LEU B 1 58 ? 0.165 7.387 2.34 1 98.88 58 LEU B C 1
ATOM 1410 O O . LEU B 1 58 ? 0.493 8.57 2.424 1 98.88 58 LEU B O 1
ATOM 1414 N N . THR B 1 59 ? -0.532 6.797 3.24 1 98.94 59 THR B N 1
ATOM 1415 C CA . THR B 1 59 ? -1.087 7.516 4.379 1 98.94 59 THR B CA 1
ATOM 1416 C C . THR B 1 59 ? -0.544 6.953 5.691 1 98.94 59 THR B C 1
ATOM 1418 O O . THR B 1 59 ? -0.604 5.746 5.926 1 98.94 59 THR B O 1
ATOM 1421 N N . VAL B 1 60 ? -0.005 7.797 6.477 1 98.88 60 VAL B N 1
ATOM 1422 C CA . VAL B 1 60 ? 0.333 7.453 7.855 1 98.88 60 VAL B CA 1
ATOM 1423 C C . VAL B 1 60 ? -0.739 7.988 8.805 1 98.88 60 VAL B C 1
ATOM 1425 O O . VAL B 1 60 ? -1.108 9.164 8.727 1 98.88 60 VAL B O 1
ATOM 1428 N N . VAL B 1 61 ? -1.196 7.125 9.648 1 98.81 61 VAL B N 1
ATOM 1429 C CA . VAL B 1 61 ? -2.227 7.48 10.625 1 98.81 61 VAL B CA 1
ATOM 1430 C C . VAL B 1 61 ? -1.608 7.594 12.016 1 98.81 61 VAL B C 1
ATOM 1432 O O . VAL B 1 61 ? -1.022 6.637 12.523 1 98.81 61 VAL B O 1
ATOM 1435 N N . LEU B 1 62 ? -1.772 8.781 12.57 1 98.75 62 LEU B N 1
ATOM 1436 C CA . LEU B 1 62 ? -1.198 9.062 13.875 1 98.75 62 LEU B CA 1
ATOM 1437 C C . LEU B 1 62 ? -2.275 9.039 14.961 1 98.75 62 LEU B C 1
ATOM 1439 O O . LEU B 1 62 ? -3.455 8.836 14.664 1 98.75 62 LEU B O 1
ATOM 1443 N N . ASP B 1 63 ? -1.867 9.227 16.203 1 97.88 63 ASP B N 1
ATOM 1444 C CA . ASP B 1 63 ? -2.73 8.961 17.344 1 97.88 63 ASP B CA 1
ATOM 1445 C C . ASP B 1 63 ? -3.75 10.086 17.531 1 97.88 63 ASP B C 1
ATOM 1447 O O . ASP B 1 63 ? -4.863 9.844 18.016 1 97.88 63 ASP B O 1
ATOM 1451 N N . ASP B 1 64 ? -3.256 11.297 17.219 1 98.44 64 ASP B N 1
ATOM 1452 C CA . ASP B 1 64 ? -4.117 12.43 17.562 1 98.44 64 ASP B CA 1
ATOM 1453 C C . ASP B 1 64 ? -3.732 13.672 16.75 1 98.44 64 ASP B C 1
ATOM 1455 O O . ASP B 1 64 ? -2.75 13.656 16.016 1 98.44 64 ASP B O 1
ATOM 1459 N N . ARG B 1 65 ? -4.508 14.758 16.922 1 98.62 65 ARG B N 1
ATOM 1460 C CA . ARG B 1 65 ? -4.332 16 16.188 1 98.62 65 ARG B CA 1
ATOM 1461 C C . ARG B 1 65 ? -2.984 16.641 16.5 1 98.62 65 ARG B C 1
ATOM 1463 O O . ARG B 1 65 ? -2.314 17.156 15.609 1 98.62 65 ARG B O 1
ATOM 1470 N N . GLU B 1 66 ? -2.609 16.625 17.734 1 98.75 66 GLU B N 1
ATOM 1471 C CA . GLU B 1 66 ? -1.363 17.266 18.172 1 98.75 66 GLU B CA 1
ATOM 1472 C C . GLU B 1 66 ? -0.16 16.625 17.469 1 98.75 66 GLU B C 1
ATOM 1474 O O . GLU B 1 66 ? 0.759 17.328 17.047 1 98.75 66 GLU B O 1
ATOM 1479 N N . THR B 1 67 ? -0.17 15.312 17.391 1 98.81 67 THR B N 1
ATOM 1480 C CA . THR B 1 67 ? 0.933 14.625 16.734 1 98.81 67 THR B CA 1
ATOM 1481 C C . THR B 1 67 ? 0.945 14.945 15.234 1 98.81 67 THR B C 1
ATOM 1483 O O . THR B 1 67 ? 2.012 15.078 14.633 1 98.81 67 THR B O 1
ATOM 1486 N N . VAL B 1 68 ? -0.283 15.055 14.609 1 98.88 68 VAL B N 1
ATOM 1487 C CA . VAL B 1 68 ? -0.367 15.469 13.219 1 98.88 68 VAL B CA 1
ATOM 1488 C C . VAL B 1 68 ? 0.253 16.859 13.055 1 98.88 68 VAL B C 1
ATOM 1490 O O . VAL B 1 68 ? 1.031 17.094 12.125 1 98.88 68 VAL B O 1
ATOM 1493 N N . ASP B 1 69 ? -0.068 17.781 13.961 1 98.88 69 ASP B N 1
ATOM 1494 C CA . ASP B 1 69 ? 0.487 19.141 13.906 1 98.88 69 ASP B CA 1
ATOM 1495 C C . ASP B 1 69 ? 2.01 19.109 14.023 1 98.88 69 ASP B C 1
ATOM 1497 O O . ASP B 1 69 ? 2.703 19.828 13.305 1 98.88 69 ASP B O 1
ATOM 1501 N N . ALA B 1 70 ? 2.52 18.328 14.898 1 98.81 70 ALA B N 1
ATOM 1502 C CA . ALA B 1 70 ? 3.965 18.203 15.078 1 98.81 70 ALA B CA 1
ATOM 1503 C C . ALA B 1 70 ? 4.641 17.703 13.805 1 98.81 70 ALA B C 1
ATOM 1505 O O . ALA B 1 70 ? 5.715 18.172 13.438 1 98.81 70 ALA B O 1
ATOM 1506 N N . TRP B 1 71 ? 3.973 16.688 13.172 1 98.75 71 TRP B N 1
ATOM 1507 C CA . TRP B 1 71 ? 4.527 16.172 11.922 1 98.75 71 TRP B CA 1
ATOM 1508 C C . TRP B 1 71 ? 4.48 17.219 10.828 1 98.75 71 TRP B C 1
ATOM 1510 O O . TRP B 1 71 ? 5.379 17.297 9.984 1 98.75 71 TRP B O 1
ATOM 1520 N N . HIS B 1 72 ? 3.42 17.969 10.812 1 98.81 72 HIS B N 1
ATOM 1521 C CA . HIS B 1 72 ? 3.344 19.047 9.828 1 98.81 72 HIS B CA 1
ATOM 1522 C C . HIS B 1 72 ? 4.496 20.031 10 1 98.81 72 HIS B C 1
ATOM 1524 O O . HIS B 1 72 ? 5.086 20.484 9.016 1 98.81 72 HIS B O 1
ATOM 1530 N N . ASP B 1 73 ? 4.809 20.359 11.242 1 98.56 73 ASP B N 1
ATOM 1531 C CA . ASP B 1 73 ? 5.934 21.25 11.5 1 98.56 73 ASP B CA 1
ATOM 1532 C C . ASP B 1 73 ? 7.234 20.672 10.953 1 98.56 73 ASP B C 1
ATOM 1534 O O . ASP B 1 73 ? 8.031 21.391 10.344 1 98.56 73 ASP B O 1
ATOM 1538 N N . ARG B 1 74 ? 7.375 19.406 11.109 1 97.88 74 ARG B N 1
ATOM 1539 C CA . ARG B 1 74 ? 8.57 18.688 10.672 1 97.88 74 ARG B CA 1
ATOM 1540 C C . ARG B 1 74 ? 8.625 18.594 9.148 1 97.88 74 ARG B C 1
ATOM 1542 O O . ARG B 1 74 ? 9.711 18.562 8.562 1 97.88 74 ARG B O 1
ATOM 1549 N N . LEU B 1 75 ? 7.484 18.562 8.531 1 98.62 75 LEU B N 1
ATOM 1550 C CA . LEU B 1 75 ? 7.371 18.281 7.105 1 98.62 75 LEU B CA 1
ATOM 1551 C C . LEU B 1 75 ? 6.957 19.516 6.332 1 98.62 75 LEU B C 1
ATOM 1553 O O . LEU B 1 75 ? 6.477 19.422 5.199 1 98.62 75 LEU B O 1
ATOM 1557 N N . ASP B 1 76 ? 7.125 20.672 6.922 1 97.5 76 ASP B N 1
ATOM 1558 C CA . ASP B 1 76 ? 6.621 21.938 6.395 1 97.5 76 ASP B CA 1
ATOM 1559 C C . ASP B 1 76 ? 7.164 22.188 4.988 1 97.5 76 ASP B C 1
ATOM 1561 O O . ASP B 1 76 ? 6.461 22.734 4.141 1 97.5 76 ASP B O 1
ATOM 1565 N N . ASP B 1 77 ? 8.328 21.781 4.715 1 98.31 77 ASP B N 1
ATOM 1566 C CA . ASP B 1 77 ? 9 22.062 3.453 1 98.31 77 ASP B CA 1
ATOM 1567 C C . ASP B 1 77 ? 8.359 21.281 2.305 1 98.31 77 ASP B C 1
ATOM 1569 O O . ASP B 1 77 ? 8.523 21.641 1.137 1 98.31 77 ASP B O 1
ATOM 1573 N N . VAL B 1 78 ? 7.598 20.172 2.547 1 98.5 78 VAL B N 1
ATOM 1574 C CA . VAL B 1 78 ? 7.031 19.328 1.493 1 98.5 78 VAL B CA 1
ATOM 1575 C C . VAL B 1 78 ? 5.516 19.25 1.65 1 98.5 78 VAL B C 1
ATOM 1577 O O . VAL B 1 78 ? 4.828 18.641 0.833 1 98.5 78 VAL B O 1
ATOM 1580 N N . ALA B 1 79 ? 4.969 19.906 2.691 1 98.75 79 ALA B N 1
ATOM 1581 C CA . ALA B 1 79 ? 3.525 19.906 2.928 1 98.75 79 ALA B CA 1
ATOM 1582 C C . ALA B 1 79 ? 2.809 20.812 1.928 1 98.75 79 ALA B C 1
ATOM 1584 O O . ALA B 1 79 ? 3.322 21.875 1.557 1 98.75 79 ALA B O 1
ATOM 1585 N N . GLU B 1 80 ? 1.608 20.422 1.438 1 98.31 80 GLU B N 1
ATOM 1586 C CA . GLU B 1 80 ? 0.81 21.172 0.477 1 98.31 80 GLU B CA 1
ATOM 1587 C C . GLU B 1 80 ? -0.165 22.109 1.185 1 98.31 80 GLU B C 1
ATOM 1589 O O . GLU B 1 80 ? -1.002 22.75 0.54 1 98.31 80 GLU B O 1
ATOM 1594 N N . GLY B 1 81 ? -0.072 22.469 2.418 1 98 81 GLY B N 1
ATOM 1595 C CA . GLY B 1 81 ? -0.975 23.281 3.225 1 98 81 GLY B CA 1
ATOM 1596 C C . GLY B 1 81 ? -1.042 22.828 4.672 1 98 81 GLY B C 1
ATOM 1597 O O . GLY B 1 81 ? -0.415 21.844 5.051 1 98 81 GLY B O 1
ATOM 1598 N N . PRO B 1 82 ? -1.807 23.516 5.398 1 98.5 82 PRO B N 1
ATOM 1599 C CA . PRO B 1 82 ? -1.929 23.156 6.812 1 98.5 82 PRO B CA 1
ATOM 1600 C C . PRO B 1 82 ? -2.863 21.969 7.047 1 98.5 82 PRO B C 1
ATOM 1602 O O . PRO B 1 82 ? -3.693 21.656 6.188 1 98.5 82 PRO B O 1
ATOM 1605 N N . PRO B 1 83 ? -2.664 21.344 8.227 1 98.81 83 PRO B N 1
ATOM 1606 C CA . PRO B 1 83 ? -3.666 20.328 8.562 1 98.81 83 PRO B CA 1
ATOM 1607 C C . PRO B 1 83 ? -5.078 20.906 8.664 1 98.81 83 PRO B C 1
ATOM 1609 O O . PRO B 1 83 ? -5.254 22.031 9.109 1 98.81 83 PRO B O 1
ATOM 1612 N N . THR B 1 84 ? -5.98 20.141 8.234 1 98.75 84 THR B N 1
ATOM 1613 C CA . THR B 1 84 ? -7.379 20.562 8.281 1 98.75 84 THR B CA 1
ATOM 1614 C C . THR B 1 84 ? -8.281 19.359 8.594 1 98.75 84 THR B C 1
ATOM 1616 O O . THR B 1 84 ? -7.898 18.219 8.383 1 98.75 84 THR B O 1
ATOM 1619 N N . GLU B 1 85 ? -9.445 19.672 9.109 1 98.62 85 GLU B N 1
ATOM 1620 C CA . GLU B 1 85 ? -10.445 18.641 9.336 1 98.62 85 GLU B CA 1
ATOM 1621 C C . GLU B 1 85 ? -11.234 18.328 8.07 1 98.62 85 GLU B C 1
ATOM 1623 O O . GLU B 1 85 ? -11.594 19.234 7.32 1 98.62 85 GLU B O 1
ATOM 1628 N N . ASN B 1 86 ? -11.367 17.109 7.785 1 98.12 86 ASN B N 1
ATOM 1629 C CA . ASN B 1 86 ? -12.281 16.609 6.766 1 98.12 86 ASN B CA 1
ATOM 1630 C C . ASN B 1 86 ? -13.539 16 7.387 1 98.12 86 ASN B C 1
ATOM 1632 O O . ASN B 1 86 ? -13.484 14.906 7.961 1 98.12 86 ASN B O 1
ATOM 1636 N N . GLU B 1 87 ? -14.641 16.656 7.289 1 96.88 87 GLU B N 1
ATOM 1637 C CA . GLU B 1 87 ? -15.867 16.25 7.973 1 96.88 87 GLU B CA 1
ATOM 1638 C C . GLU B 1 87 ? -16.453 14.992 7.348 1 96.88 87 GLU B C 1
ATOM 1640 O O . GLU B 1 87 ? -17.062 14.18 8.039 1 96.88 87 GLU B O 1
ATOM 1645 N N . GLU B 1 88 ? -16.297 14.844 6.129 1 96.56 88 GLU B N 1
ATOM 1646 C CA . GLU B 1 88 ? -16.859 13.703 5.422 1 96.56 88 GLU B CA 1
ATOM 1647 C C . GLU B 1 88 ? -16.281 12.391 5.945 1 96.56 88 GLU B C 1
ATOM 1649 O O . GLU B 1 88 ? -17.016 11.422 6.164 1 96.56 88 GLU B O 1
ATOM 1654 N N . TYR B 1 89 ? -14.984 12.367 6.215 1 97.25 89 TYR B N 1
ATOM 1655 C CA . TYR B 1 89 ? -14.305 11.141 6.637 1 97.25 89 TYR B CA 1
ATOM 1656 C C . TYR B 1 89 ? -14.008 11.172 8.133 1 97.25 89 TYR B C 1
ATOM 1658 O O . TYR B 1 89 ? -13.539 10.18 8.695 1 97.25 89 TYR B O 1
ATOM 1666 N N . ARG B 1 90 ? -14.32 12.375 8.734 1 98.19 90 ARG B N 1
ATOM 1667 C CA . ARG B 1 90 ? -14.008 12.609 10.141 1 98.19 90 ARG B CA 1
ATOM 1668 C C . ARG B 1 90 ? -12.547 12.305 10.438 1 98.19 90 ARG B C 1
ATOM 1670 O O . ARG B 1 90 ? -12.234 11.516 11.328 1 98.19 90 ARG B O 1
ATOM 1677 N N . ILE B 1 91 ? -11.711 12.992 9.695 1 98.81 91 ILE B N 1
ATOM 1678 C CA . ILE B 1 91 ? -10.266 12.922 9.883 1 98.81 91 ILE B CA 1
ATOM 1679 C C . ILE B 1 91 ? -9.688 14.336 9.977 1 98.81 91 ILE B C 1
ATOM 1681 O O . ILE B 1 91 ? -10.359 15.312 9.625 1 98.81 91 ILE B O 1
ATOM 1685 N N . TYR B 1 92 ? -8.562 14.438 10.539 1 98.94 92 TY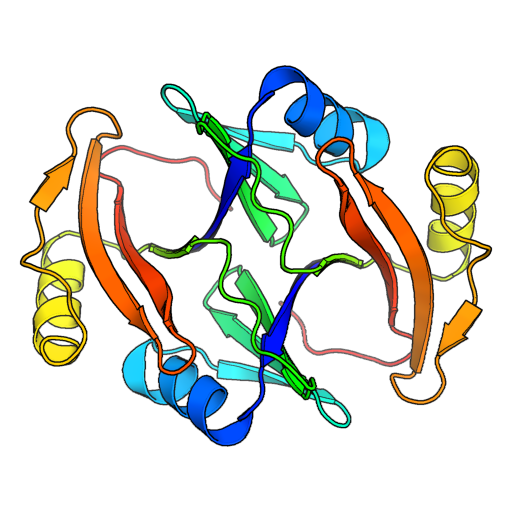R B N 1
ATOM 1686 C CA . TYR B 1 92 ? -7.672 15.602 10.562 1 98.94 92 TYR B CA 1
ATOM 1687 C C . TYR B 1 92 ? -6.352 15.289 9.867 1 98.94 92 TYR B C 1
ATOM 1689 O O . TYR B 1 92 ? -5.656 14.336 10.242 1 98.94 92 TYR B O 1
ATOM 1697 N N . ASN B 1 93 ? -6.059 16.031 8.797 1 98.94 93 ASN B N 1
ATOM 1698 C CA . ASN B 1 93 ? -4.949 15.555 7.973 1 98.94 93 ASN B CA 1
ATOM 1699 C C . ASN B 1 93 ? -4.281 16.703 7.219 1 98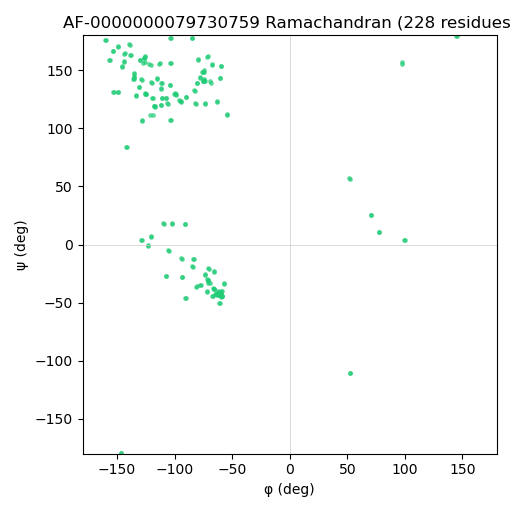.94 93 ASN B C 1
ATOM 1701 O O . ASN B 1 93 ? -4.809 17.812 7.18 1 98.94 93 ASN B O 1
ATOM 1705 N N . PHE B 1 94 ? -3.146 16.484 6.672 1 98.88 94 PHE B N 1
ATOM 1706 C CA . PHE B 1 94 ? -2.531 17.266 5.609 1 98.88 94 PHE B CA 1
ATOM 1707 C C . PHE B 1 94 ? -1.878 16.359 4.574 1 98.88 94 PHE B C 1
ATOM 1709 O O . PHE B 1 94 ? -1.661 15.172 4.832 1 98.88 94 PHE B O 1
ATOM 1716 N N . PHE B 1 95 ? -1.602 16.891 3.441 1 98.88 95 PHE B N 1
ATOM 1717 C CA . PHE B 1 95 ? -0.951 16.172 2.346 1 98.88 95 PHE B CA 1
ATOM 1718 C C . PHE B 1 95 ? 0.438 16.75 2.08 1 98.88 95 PHE B C 1
ATOM 1720 O O . PHE B 1 95 ? 0.724 17.891 2.438 1 98.88 95 PHE B O 1
ATOM 1727 N N . GLY B 1 96 ? 1.258 15.953 1.535 1 98.88 96 GLY B N 1
ATOM 1728 C CA . GLY B 1 96 ? 2.553 16.359 1.011 1 98.88 96 GLY B CA 1
ATOM 1729 C C . GLY B 1 96 ? 2.973 15.57 -0.213 1 98.88 96 GLY B C 1
ATOM 1730 O O . GLY B 1 96 ? 2.229 14.711 -0.689 1 98.88 96 GLY B O 1
ATOM 1731 N N . THR B 1 97 ? 4.121 15.883 -0.699 1 98.69 97 THR B N 1
ATOM 1732 C CA . THR B 1 97 ? 4.656 15.219 -1.881 1 98.69 97 THR B CA 1
ATOM 1733 C C . THR B 1 97 ? 6.043 14.648 -1.597 1 98.69 97 THR B C 1
ATOM 1735 O O . THR B 1 97 ? 6.902 15.328 -1.034 1 98.69 97 THR B O 1
ATOM 1738 N N . ASP B 1 98 ? 6.238 13.375 -1.931 1 98.69 98 ASP B N 1
ATOM 1739 C CA . ASP B 1 98 ? 7.527 12.742 -1.666 1 98.69 98 ASP B CA 1
ATOM 1740 C C . ASP B 1 98 ? 8.516 13.023 -2.797 1 98.69 98 ASP B C 1
ATOM 1742 O O . ASP B 1 98 ? 8.172 13.68 -3.783 1 98.69 98 ASP B O 1
ATOM 1746 N N . PRO B 1 99 ? 9.742 12.602 -2.766 1 98.56 99 PRO B N 1
ATOM 1747 C CA . PRO B 1 99 ? 10.781 12.977 -3.732 1 98.56 99 PRO B CA 1
ATOM 1748 C C . PRO B 1 99 ? 10.484 12.453 -5.137 1 98.56 99 PRO B C 1
ATOM 1750 O O . PRO B 1 99 ? 11.023 12.977 -6.117 1 98.56 99 PRO B O 1
ATOM 1753 N N . ASP B 1 100 ? 9.672 11.375 -5.25 1 98.62 100 ASP B N 1
ATOM 1754 C CA . ASP B 1 100 ? 9.312 10.828 -6.555 1 98.62 100 ASP B CA 1
ATOM 1755 C C . ASP B 1 100 ? 8.148 11.602 -7.172 1 98.62 100 ASP B C 1
ATOM 1757 O O . ASP B 1 100 ? 7.844 11.438 -8.352 1 98.62 100 ASP B O 1
ATOM 1761 N N . GLY B 1 101 ? 7.5 12.422 -6.371 1 98.38 101 GLY B N 1
ATOM 1762 C CA . GLY B 1 101 ? 6.336 13.148 -6.844 1 98.38 101 GLY B CA 1
ATOM 1763 C C . GLY B 1 101 ? 5.023 12.516 -6.418 1 98.38 101 GLY B C 1
ATOM 1764 O O . GLY B 1 101 ? 3.951 12.961 -6.832 1 98.38 101 GLY B O 1
ATOM 1765 N N . ARG B 1 102 ? 5.043 11.453 -5.629 1 98.31 102 ARG B N 1
ATOM 1766 C CA . ARG B 1 102 ? 3.828 10.836 -5.102 1 98.31 102 ARG B CA 1
ATOM 1767 C C . ARG B 1 102 ? 3.273 11.641 -3.926 1 98.31 102 ARG B C 1
ATOM 1769 O O . ARG B 1 102 ? 4.035 12.117 -3.082 1 98.31 102 ARG B O 1
ATOM 1776 N N . SER B 1 103 ? 1.964 11.688 -3.854 1 98.12 103 SER B N 1
ATOM 1777 C CA . SER B 1 103 ? 1.323 12.273 -2.682 1 98.12 103 SER B CA 1
ATOM 1778 C C . SER B 1 103 ? 1.391 11.328 -1.484 1 98.12 103 SER B C 1
ATOM 1780 O O . SER B 1 103 ? 1.236 10.117 -1.634 1 98.12 103 SER B O 1
ATOM 1782 N N . PHE B 1 104 ? 1.621 11.898 -0.366 1 98.88 104 PHE B N 1
ATOM 1783 C CA . PHE B 1 104 ? 1.414 11.188 0.89 1 98.88 104 PHE B CA 1
ATOM 1784 C C . PHE B 1 104 ? 0.497 11.977 1.815 1 98.88 104 PHE B C 1
ATOM 1786 O O . PHE B 1 104 ? 0.271 13.164 1.604 1 98.88 104 PHE B O 1
ATOM 1793 N N . GLU B 1 105 ? -0.028 11.297 2.76 1 98.94 105 GLU B N 1
ATOM 1794 C CA . GLU B 1 105 ? -0.956 11.883 3.719 1 98.94 105 GLU B CA 1
ATOM 1795 C C . GLU B 1 105 ? -0.565 11.531 5.152 1 98.94 105 GLU B C 1
ATOM 1797 O O . GLU B 1 105 ? -0.193 10.398 5.438 1 98.94 105 GLU B O 1
ATOM 1802 N N . VAL B 1 106 ? -0.606 12.5 6.02 1 98.94 106 VAL B N 1
ATOM 1803 C CA . VAL B 1 106 ? -0.528 12.305 7.461 1 98.94 106 VAL B CA 1
ATOM 1804 C C . VAL B 1 106 ? -1.872 12.641 8.102 1 98.94 106 VAL B C 1
ATOM 1806 O O . VAL B 1 106 ? -2.402 13.734 7.906 1 98.94 106 VAL B O 1
ATOM 1809 N N . GLN B 1 107 ? -2.395 11.727 8.852 1 98.94 107 GLN B N 1
ATOM 1810 C CA . GLN B 1 107 ? -3.744 11.984 9.344 1 98.94 107 GLN B CA 1
ATOM 1811 C C . GLN B 1 107 ? -3.965 11.336 10.711 1 98.94 107 GLN B C 1
ATOM 1813 O O . GLN B 1 107 ? -3.113 10.586 11.195 1 98.94 107 GLN B O 1
ATOM 1818 N N . THR B 1 108 ? -5.059 11.641 11.344 1 98.88 108 THR B N 1
ATOM 1819 C CA . THR B 1 108 ? -5.68 10.891 12.43 1 98.88 108 THR B CA 1
ATOM 1820 C C . THR B 1 108 ? -7.188 10.797 12.234 1 98.88 108 THR B C 1
ATOM 1822 O O . THR B 1 108 ? -7.812 11.734 11.727 1 98.88 108 THR B O 1
ATOM 1825 N N . PHE B 1 109 ? -7.727 9.648 12.594 1 98.56 109 PHE B N 1
ATOM 1826 C CA . PHE B 1 109 ? -9.18 9.5 12.617 1 98.56 109 PHE B CA 1
ATOM 1827 C C . PHE B 1 109 ? -9.781 10.234 13.812 1 98.56 109 PHE B C 1
ATOM 1829 O O . PHE B 1 109 ? -9.219 10.203 14.906 1 98.56 109 PHE B O 1
ATOM 1836 N N . LEU B 1 110 ? -10.898 10.859 13.625 1 98.25 110 LEU B N 1
ATOM 1837 C CA . LEU B 1 110 ? -11.602 11.562 14.695 1 98.25 110 LEU B CA 1
ATOM 1838 C C . LEU B 1 110 ? -12.781 10.742 15.203 1 98.25 110 LEU B C 1
ATOM 1840 O O . LEU B 1 110 ? -13.734 11.289 15.75 1 98.25 110 LEU B O 1
ATOM 1844 N N . HIS B 1 111 ? -12.766 9.43 14.891 1 97.12 111 HIS B N 1
ATOM 1845 C CA . HIS B 1 111 ? -13.703 8.414 15.359 1 97.12 111 HIS B CA 1
ATOM 1846 C C . HIS B 1 111 ? -12.992 7.086 15.602 1 97.12 111 HIS B C 1
ATOM 1848 O O . HIS B 1 111 ? -11.859 6.895 15.156 1 97.12 111 HIS B O 1
ATOM 1854 N N . GLU B 1 112 ? -13.617 6.238 16.266 1 95.44 112 GLU B N 1
ATOM 1855 C CA . GLU B 1 112 ? -13.023 4.922 16.5 1 95.44 112 GLU B CA 1
ATOM 1856 C C . GLU B 1 112 ? -12.961 4.109 15.211 1 95.44 112 GLU B C 1
ATOM 1858 O O . GLU B 1 112 ? -13.836 4.219 14.359 1 95.44 112 GLU B O 1
ATOM 1863 N N . THR B 1 113 ? -11.883 3.404 15.039 1 96.44 113 THR B N 1
ATOM 1864 C CA . THR B 1 113 ? -11.719 2.48 13.922 1 96.44 113 THR B CA 1
ATOM 1865 C C . THR B 1 113 ? -11.445 1.065 14.43 1 96.44 113 THR B C 1
ATOM 1867 O O . THR B 1 113 ? -10.984 0.883 15.555 1 96.44 113 THR B O 1
ATOM 1870 N N . PRO B 1 114 ? -11.758 0.07 13.656 1 95.19 114 PRO B N 1
ATOM 1871 C CA . PRO B 1 114 ? -11.43 -1.29 14.094 1 95.19 114 PRO B CA 1
ATOM 1872 C C . PRO B 1 114 ? -9.938 -1.5 14.32 1 95.19 114 PRO B C 1
ATOM 1874 O O . PRO B 1 114 ? -9.117 -0.804 13.719 1 95.19 114 PRO B O 1
ATOM 1877 N N . SER B 1 115 ? -9.641 -2.434 15.172 1 92.88 115 SER B N 1
ATOM 1878 C CA . SER B 1 115 ? -8.242 -2.779 15.406 1 92.88 115 SER B CA 1
ATOM 1879 C C . SER B 1 115 ? -7.625 -3.439 14.172 1 92.88 115 SER B C 1
ATOM 1881 O O . SER B 1 115 ? -8.328 -4.059 13.375 1 92.88 115 SER B O 1
ATOM 1883 N N . ILE B 1 116 ? -6.324 -3.359 14 1 90.5 116 ILE B N 1
ATOM 1884 C CA . ILE B 1 116 ? -5.59 -3.951 12.891 1 90.5 116 ILE B CA 1
ATOM 1885 C C . ILE B 1 116 ? -4.898 -5.23 13.352 1 90.5 116 ILE B C 1
ATOM 1887 O O . ILE B 1 116 ? -4.234 -5.246 14.391 1 90.5 116 ILE B O 1
#

Secondary structure (DSSP, 8-state):
-EEEEEEEES-HHHHHHHHHHHS--EEEEEETTEEEEEETTEEEEEEE-SS----SEEEEE-SSHHHHHHHHHHTTTTBSS--EEETTTTEEEEEEE-TTS-EEEEEEESS-----/-EEEEEEEES-HHHHHHHHHHTS--EEEEEETTEEEEEETTEEEEEEE-SS----SEEEEE-SSHHHHHHHHHHTTTTBSS--EEETTTTEEEEEEE-TTS-EEEEEEESS-----

Foldseek 3Di:
DADEAEWEDQCQVQQVCCCCVQVVWDFDDDDVQKTWIDDPRYIYMYGYDPATDAPDEAEDEDDDDVVQQVSCVSCVVFWPDHWDADPVQQKTKTWGATPNGHIYMYIYHNDDDDDD/DADEAEWEDQDQVQQVCCCCVQVVWDFDDDDVQKTWIDDPRYIYMYGYDPATDAPDEAEDEDDDDVVQQVSCVSCVVFWPDHWDADPVQQKTKTWGATPNGHIYMYIYHNDDDDDD

Sequence (232 aa):
MSGIVFFGTTDRARIVEFYTERLDFSVWLEQPGCTILEYDNLLVGFCEREASETEGLLTVVLDDRETVDAWHDRLDDVAEGPPTENEEYRIYNFFGTDPDGRSFEVQTFLHETPSIMSGIVFFGTTDRARIVEFYTERLDFSVWLEQPGCTILEYDNLLVGFCEREASETEGLLTVVLDDRETVDAWHDRLDDVAEGPPTENEEYRIYNFFGTDPDGRSFEVQTFLHETPSI